Protein AF-A0A271JB19-F1 (afdb_monomer)

Nearest PDB structures (foldseek):
  1mwt-assembly2_B  TM=5.565E-01  e=2.582E+00  Staphylococcus aureus
  6k5l-assembly1_A  TM=5.220E-01  e=7.399E+00  Escherichia coli O157

Solvent-accessible surface area (backbone atoms only — not comparable to full-atom values): 13190 Å² total; per-residue (Å²): 136,87,86,83,86,83,90,82,91,81,86,89,81,93,84,92,81,82,86,85,82,78,85,84,87,79,82,85,68,78,82,74,80,71,76,74,72,76,68,93,53,60,73,60,65,38,45,63,20,44,38,100,74,39,38,39,36,34,39,69,49,100,80,35,37,37,37,29,20,41,31,50,66,38,38,57,69,40,39,78,32,37,81,54,44,67,69,60,39,56,50,48,47,57,43,41,53,27,59,52,72,68,36,60,64,66,51,28,65,46,23,48,81,95,46,25,74,63,43,45,57,50,51,53,54,52,49,52,57,48,33,73,76,23,40,59,59,74,49,65,44,73,68,42,26,34,32,33,84,87,70,39,46,30,36,37,31,44,36,34,31,77,55,58,72,46,51,31,24,43,33,33,45,98,86,68,30,40,73,50,76,43,78,41,46,76,52,24,40,35,34,58,27,34,76,78,55,86,59,27,30,35,16,80,92,36,46,32,39,51,43,60,48,98,88,66,48,64,37,36,43,35,39,60,96,74,46,63,25,41,88

Mean predicted aligned error: 11.38 Å

Foldseek 3Di:
DDDDDDDDDDDDDDDDDDDDDDDDDDPDDDDPPPVPPPPPDLVLPADWWDFDPAIWGWDDDDFFIWIKGAWLVRLLLLLVLAPFDVVLQVVVQVVQVCQLVVVLVVVLVLADPVCSVVQSVVVVVVSVVCCVVFNGFDGKHWSGWFAAPVGWIKIWMWTDGNHGIWIKIQTADPVRRTPHIGTMDHMTGSFGWHDPDVQWTDRPNWIKGWDADPVRRTFWIDIHPRTITGD

Secondary structure (DSSP, 8-state):
--------------------PPPP---------------TTHHHH-EEEEETTEEEEEEEETTEEEEEEESHHHHHHTGGG----HHHHHHHHHHHHHHHTT-HHHHHHTB-GGGHHHHHHHHHHHHHHHHHHH-SEEEEEEEEEEEETTS-EEEEEEEEETTEEEEEEEEE-TTS-EEEEEES---EEEEEEEEEETTEEEETTEEEEEEE-TTS-EEEEEETTTEEEE-

Structure (mmCIF, N/CA/C/O backbone):
data_AF-A0A271JB19-F1
#
_entry.id   AF-A0A271JB19-F1
#
loop_
_atom_site.group_PDB
_atom_site.id
_atom_site.type_symbol
_atom_site.label_atom_id
_atom_site.label_alt_id
_atom_site.label_comp_id
_atom_site.label_asym_id
_atom_site.label_entity_id
_atom_site.label_seq_id
_atom_site.pdbx_PDB_ins_code
_atom_site.Cartn_x
_atom_site.Cartn_y
_atom_site.Cartn_z
_atom_site.occupancy
_atom_site.B_iso_or_equiv
_atom_site.auth_seq_id
_atom_site.auth_comp_id
_atom_site.auth_asym_id
_atom_site.auth_atom_id
_atom_site.pdbx_PDB_model_num
ATOM 1 N N . MET A 1 1 ? 45.454 16.698 51.585 1.00 28.62 1 MET A N 1
ATOM 2 C CA . MET A 1 1 ? 44.925 17.849 52.346 1.00 28.62 1 MET A CA 1
ATOM 3 C C . MET A 1 1 ? 44.524 18.935 51.353 1.00 28.62 1 MET A C 1
ATOM 5 O O . MET A 1 1 ? 45.309 19.173 50.443 1.00 28.62 1 MET A O 1
ATOM 9 N N . PRO A 1 2 ? 43.300 19.482 51.473 1.00 56.72 2 PRO A N 1
ATOM 10 C CA . PRO A 1 2 ? 42.694 20.471 50.570 1.00 56.72 2 PRO A CA 1
ATOM 11 C C . PRO A 1 2 ? 43.194 21.898 50.896 1.00 56.72 2 PRO A C 1
ATOM 13 O O . PRO A 1 2 ? 43.976 22.050 51.837 1.00 56.72 2 PRO A O 1
ATOM 16 N N . PRO A 1 3 ? 42.780 22.939 50.148 1.00 47.00 3 PRO A N 1
ATOM 17 C CA . PRO A 1 3 ? 41.668 23.760 50.653 1.00 47.00 3 PRO A CA 1
ATOM 18 C C . PRO A 1 3 ? 40.677 24.210 49.552 1.00 47.00 3 PRO A C 1
ATOM 20 O O . PRO A 1 3 ? 41.067 24.485 48.426 1.00 47.00 3 PRO A O 1
ATOM 23 N N . VAL A 1 4 ? 39.372 24.013 49.759 1.00 37.06 4 VAL A N 1
ATOM 24 C CA . VAL A 1 4 ? 38.349 24.931 50.321 1.00 37.06 4 VAL A CA 1
ATOM 25 C C . VAL A 1 4 ? 37.769 25.924 49.283 1.00 37.06 4 VAL A C 1
ATOM 27 O O . VAL A 1 4 ? 38.441 26.813 48.777 1.00 37.06 4 VAL A O 1
ATOM 30 N N . THR A 1 5 ? 36.475 25.718 49.013 1.00 41.38 5 THR A N 1
ATOM 31 C CA . TH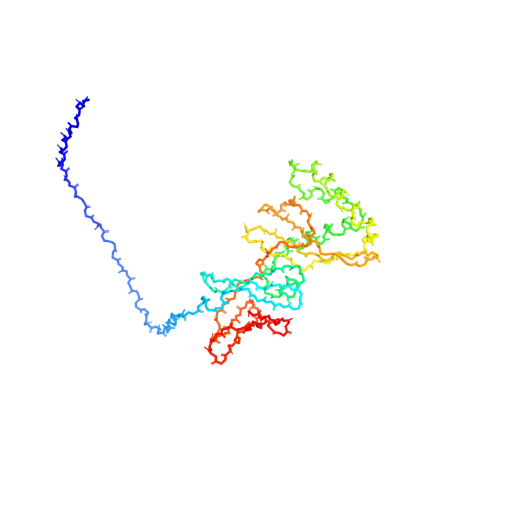R A 1 5 ? 35.364 26.641 48.655 1.00 41.38 5 THR A CA 1
ATOM 32 C C . THR A 1 5 ? 35.326 27.910 49.571 1.00 41.38 5 THR A C 1
ATOM 34 O O . THR A 1 5 ? 36.250 28.051 50.363 1.00 41.38 5 THR A O 1
ATOM 37 N N . PRO A 1 6 ? 34.318 28.826 49.633 1.00 46.78 6 PRO A N 1
ATOM 38 C CA . PRO A 1 6 ? 33.075 29.063 48.869 1.00 46.78 6 PRO A CA 1
ATOM 39 C C . PRO A 1 6 ? 32.744 30.578 48.597 1.00 46.78 6 PRO A C 1
ATOM 41 O O . PRO A 1 6 ? 33.502 31.470 48.947 1.00 46.78 6 PRO A O 1
ATOM 44 N N . LEU A 1 7 ? 31.535 30.831 48.053 1.00 33.53 7 LEU A N 1
ATOM 45 C CA . LEU A 1 7 ? 30.560 31.890 48.431 1.00 33.53 7 LEU A CA 1
ATOM 46 C C . LEU A 1 7 ? 30.897 33.394 48.276 1.00 33.53 7 LEU A C 1
ATOM 48 O O . LEU A 1 7 ? 31.684 33.940 49.036 1.00 33.53 7 LEU A O 1
ATOM 52 N N . ALA A 1 8 ? 30.103 34.092 47.447 1.00 36.47 8 ALA A N 1
ATOM 53 C CA . ALA A 1 8 ? 29.211 35.208 47.846 1.00 36.47 8 ALA A CA 1
ATOM 54 C C . ALA A 1 8 ? 28.456 35.723 46.591 1.00 36.47 8 ALA A C 1
ATOM 56 O O . ALA A 1 8 ? 29.089 36.127 45.625 1.00 36.47 8 ALA A O 1
ATOM 57 N N . LEU A 1 9 ? 27.145 35.506 46.411 1.00 34.19 9 LEU A N 1
ATOM 58 C CA . LEU A 1 9 ? 25.999 36.253 46.971 1.00 34.19 9 LEU A CA 1
ATOM 59 C C . LEU A 1 9 ? 26.063 37.777 46.776 1.00 34.19 9 LEU A C 1
ATOM 61 O O . LEU A 1 9 ? 26.878 38.432 47.415 1.00 34.19 9 LEU A O 1
ATOM 65 N N . SER A 1 10 ? 25.137 38.303 45.961 1.00 35.91 10 SER A N 1
ATOM 66 C CA . SER A 1 10 ? 24.392 39.589 46.059 1.00 35.91 10 SER A CA 1
ATOM 67 C C . SER A 1 10 ? 23.614 39.727 44.735 1.00 35.91 10 SER A C 1
ATOM 69 O O . SER A 1 10 ? 24.244 39.804 43.689 1.00 35.91 10 SER A O 1
ATOM 71 N N . LEU A 1 11 ? 22.301 39.508 44.592 1.00 31.72 11 LEU A N 1
ATOM 72 C CA . LEU A 1 11 ? 21.090 40.065 45.221 1.00 31.72 11 LEU A CA 1
ATOM 73 C C . LEU A 1 11 ? 20.934 41.597 45.082 1.00 31.72 11 LEU A C 1
ATOM 75 O O . LEU A 1 11 ? 21.779 42.342 45.561 1.00 31.72 11 LEU A O 1
ATOM 79 N N . ALA A 1 12 ? 19.771 41.987 44.531 1.00 32.69 12 ALA A N 1
ATOM 80 C CA . ALA A 1 12 ? 19.187 43.328 44.312 1.00 32.69 12 ALA A CA 1
ATOM 81 C C . ALA A 1 12 ? 19.645 44.053 43.021 1.00 32.69 12 ALA A C 1
ATOM 83 O O . ALA A 1 12 ? 20.828 44.093 42.727 1.00 32.69 12 ALA A O 1
ATOM 84 N N . ALA A 1 13 ? 18.785 44.638 42.174 1.00 37.91 13 ALA A N 1
ATOM 85 C CA . ALA A 1 13 ? 17.429 45.177 42.358 1.00 37.91 13 ALA A CA 1
ATOM 86 C C . ALA A 1 13 ? 16.632 45.077 41.022 1.00 37.91 13 ALA A C 1
ATOM 88 O O . ALA A 1 13 ? 17.214 45.217 39.953 1.00 37.91 13 ALA A O 1
ATOM 89 N N . LEU A 1 14 ? 15.378 44.608 41.001 1.00 31.75 14 LEU A N 1
ATOM 90 C CA . LEU A 1 14 ? 14.108 45.349 41.172 1.00 31.75 14 LEU A CA 1
ATOM 91 C C . LEU A 1 14 ? 13.796 46.405 40.086 1.00 31.75 14 LEU A C 1
ATOM 93 O O . LEU A 1 14 ? 14.403 47.469 40.082 1.00 31.75 14 LEU A O 1
ATOM 97 N N . THR A 1 15 ? 12.791 46.120 39.238 1.00 39.72 15 THR A N 1
ATOM 98 C CA . THR A 1 15 ? 11.621 46.955 38.825 1.00 39.72 15 THR A CA 1
ATOM 99 C C . THR A 1 15 ? 11.055 46.403 37.498 1.00 39.72 15 THR A C 1
ATOM 101 O O . THR A 1 15 ? 11.721 46.411 36.476 1.00 39.72 15 THR A O 1
ATOM 104 N N . ALA A 1 16 ? 9.960 45.636 37.502 1.00 36.81 16 ALA A N 1
ATOM 105 C CA . ALA A 1 16 ? 8.558 46.072 37.548 1.00 36.81 16 ALA A CA 1
ATOM 106 C C . ALA A 1 16 ? 8.084 46.785 36.264 1.00 36.81 16 ALA A C 1
ATOM 108 O O . ALA A 1 16 ? 8.211 47.997 36.166 1.00 36.81 16 ALA A O 1
ATOM 109 N N . PHE A 1 17 ? 7.447 46.044 35.347 1.00 33.84 17 PHE A N 1
ATOM 110 C CA . PHE A 1 17 ? 6.350 46.555 34.516 1.00 33.84 17 PHE A CA 1
ATOM 111 C C . PHE A 1 17 ? 5.314 45.446 34.274 1.00 33.84 17 PHE A C 1
ATOM 113 O O . PHE A 1 17 ? 5.645 44.315 33.930 1.00 33.84 17 PHE A O 1
ATOM 120 N N . ALA A 1 18 ? 4.064 45.796 34.568 1.00 40.97 18 ALA A N 1
ATOM 121 C CA . ALA A 1 18 ? 2.874 44.956 34.612 1.00 40.97 18 ALA A CA 1
ATOM 122 C C . ALA A 1 18 ? 2.373 44.525 33.214 1.00 40.97 18 ALA A C 1
ATOM 124 O O . ALA A 1 18 ? 2.692 45.184 32.223 1.00 40.97 18 ALA A O 1
ATOM 125 N N . PRO A 1 19 ? 1.544 43.465 33.119 1.00 39.25 19 PRO A N 1
ATOM 126 C CA . PRO A 1 19 ? 0.933 43.048 31.861 1.00 39.25 19 PRO A CA 1
ATOM 127 C C . PRO A 1 19 ? -0.232 43.980 31.495 1.00 39.25 19 PRO A C 1
ATOM 129 O O . PRO A 1 19 ? -1.172 44.152 32.271 1.00 39.25 19 PRO A O 1
ATOM 132 N N . LEU A 1 20 ? -0.191 44.577 30.302 1.00 36.81 20 LEU A N 1
ATOM 133 C CA . LEU A 1 20 ? -1.334 45.301 29.749 1.00 36.81 20 LEU A CA 1
ATOM 134 C C . LEU A 1 20 ? -2.368 44.301 29.229 1.00 36.81 20 LEU A C 1
ATOM 136 O O . LEU A 1 20 ? -2.170 43.621 28.223 1.00 36.81 20 LEU A O 1
ATOM 140 N N . ALA A 1 21 ? -3.480 44.244 29.956 1.00 37.75 21 ALA A N 1
ATOM 141 C CA . ALA A 1 21 ? -4.724 43.621 29.554 1.00 37.75 21 ALA A CA 1
ATOM 142 C C . ALA A 1 21 ? -5.241 44.246 28.248 1.00 37.75 21 ALA A C 1
ATOM 144 O O . ALA A 1 21 ? -5.475 45.452 28.176 1.00 37.75 21 ALA A O 1
ATOM 145 N N . THR A 1 22 ? -5.476 43.417 27.234 1.00 40.53 22 THR A N 1
ATOM 146 C CA . THR A 1 22 ? -6.390 43.747 26.136 1.00 40.53 22 THR A CA 1
ATOM 147 C C . THR A 1 22 ? -7.704 43.021 26.397 1.00 40.53 22 THR A C 1
ATOM 149 O O . THR A 1 22 ? -7.749 41.803 26.558 1.00 40.53 22 THR A O 1
ATOM 152 N N . ALA A 1 23 ? -8.765 43.810 26.553 1.00 35.00 23 ALA A N 1
ATOM 153 C CA . ALA A 1 23 ? -10.103 43.358 26.896 1.00 35.00 23 ALA A CA 1
ATOM 154 C C . ALA A 1 23 ? -10.731 42.526 25.765 1.00 35.00 23 ALA A C 1
ATOM 156 O O . ALA A 1 23 ? -10.638 42.874 24.589 1.00 35.00 23 ALA A O 1
ATOM 157 N N . GLN A 1 24 ? -11.395 41.436 26.150 1.00 36.88 24 GLN A N 1
ATOM 158 C CA . GLN A 1 24 ? -12.194 40.571 25.286 1.00 36.88 24 GLN A CA 1
ATOM 159 C C . GLN A 1 24 ? -13.522 41.251 24.916 1.00 36.88 24 GLN A C 1
ATOM 161 O O . GLN A 1 24 ? -14.205 41.783 25.789 1.00 36.88 24 GLN A O 1
ATOM 166 N N . VAL A 1 25 ? -13.946 41.144 23.653 1.00 30.25 25 VAL A N 1
ATOM 167 C CA . VAL A 1 25 ? -15.371 41.229 23.295 1.00 30.25 25 VAL A CA 1
ATOM 168 C C . VAL A 1 25 ? -15.866 39.803 23.101 1.00 30.25 25 VAL A C 1
ATOM 170 O O . VAL A 1 25 ? -15.530 39.121 22.136 1.00 30.25 25 VAL A O 1
ATOM 173 N N . GLN A 1 26 ? -16.624 39.350 24.091 1.00 31.09 26 GLN A N 1
ATOM 174 C CA . GLN A 1 26 ? -17.205 38.024 24.202 1.00 31.09 26 GLN A CA 1
ATOM 175 C C . GLN A 1 26 ? -18.616 38.075 23.602 1.00 31.09 26 GLN A C 1
ATOM 177 O O . GLN A 1 26 ? -19.539 38.605 24.216 1.00 31.09 26 GLN A O 1
ATOM 182 N N . LEU A 1 27 ? -18.796 37.545 22.390 1.00 31.28 27 LEU A N 1
ATOM 183 C CA . LEU A 1 27 ? -20.131 37.224 21.884 1.00 31.28 27 LEU A CA 1
ATOM 184 C C . LEU A 1 27 ? -20.544 35.893 22.514 1.00 31.28 27 LEU A C 1
ATOM 186 O O . LEU A 1 27 ? -20.050 34.829 22.143 1.00 31.28 27 LEU A O 1
ATOM 190 N N . ALA A 1 28 ? -21.408 35.978 23.524 1.00 34.66 28 ALA A N 1
ATOM 191 C CA . ALA A 1 28 ? -22.004 34.827 24.181 1.00 34.66 28 ALA A CA 1
ATOM 192 C C . ALA A 1 28 ? -22.786 33.993 23.156 1.00 34.66 28 ALA A C 1
ATOM 194 O O . ALA A 1 28 ? -23.896 34.340 22.762 1.00 34.66 28 ALA A O 1
ATOM 195 N N . SER A 1 29 ? -22.193 32.879 22.737 1.00 36.75 29 SER A N 1
ATOM 196 C CA . SER A 1 29 ? -22.930 31.765 22.150 1.00 36.75 29 SER A CA 1
ATOM 197 C C . SER A 1 29 ? -23.253 30.829 23.306 1.00 36.75 29 SER A C 1
ATOM 199 O O . SER A 1 29 ? -22.349 30.460 24.057 1.00 36.75 29 SER A O 1
ATOM 201 N N . ALA A 1 30 ? -24.535 30.519 23.503 1.00 32.59 30 ALA A N 1
ATOM 202 C CA . ALA A 1 30 ? -24.991 29.603 24.544 1.00 32.59 30 ALA A CA 1
ATOM 203 C C . ALA A 1 30 ? -24.134 28.323 24.555 1.00 32.59 30 ALA A C 1
ATOM 205 O O . ALA A 1 30 ? -23.744 27.863 23.476 1.00 32.59 30 ALA A O 1
ATOM 206 N N . PRO A 1 31 ? -23.840 27.728 25.727 1.00 31.53 31 PRO A N 1
ATOM 207 C CA . PRO A 1 31 ? -23.181 26.439 25.751 1.00 31.53 31 PRO A CA 1
ATOM 208 C C . PRO A 1 31 ? -24.136 25.442 25.098 1.00 31.53 31 PRO A C 1
ATOM 210 O O . PRO A 1 31 ? -25.114 25.004 25.703 1.00 31.53 31 PRO A O 1
ATOM 213 N N . VAL A 1 32 ? -23.859 25.068 23.849 1.00 32.91 32 VAL A N 1
ATOM 214 C CA . VAL A 1 32 ? -24.247 23.737 23.409 1.00 32.91 32 VAL A CA 1
ATOM 215 C C . VAL A 1 32 ? -23.478 22.836 24.351 1.00 32.91 32 VAL A C 1
ATOM 217 O O . VAL A 1 32 ? -22.247 22.859 24.367 1.00 32.91 32 VAL A O 1
ATOM 220 N N . ALA A 1 33 ? -24.202 22.117 25.200 1.00 34.91 33 ALA A N 1
ATOM 221 C CA . ALA A 1 33 ? -23.647 21.009 25.942 1.00 34.91 33 ALA A CA 1
ATOM 222 C C . ALA A 1 33 ? -23.183 19.972 24.912 1.00 34.91 33 ALA A C 1
ATOM 224 O O . ALA A 1 33 ? -23.868 18.991 24.641 1.00 34.91 33 ALA A O 1
ATOM 225 N N . ALA A 1 34 ? -22.014 20.194 24.313 1.00 37.91 34 ALA A N 1
ATOM 226 C CA . ALA A 1 34 ? -21.197 19.103 23.857 1.00 37.91 34 ALA A CA 1
ATOM 227 C C . ALA A 1 34 ? -20.891 18.346 25.142 1.00 37.91 34 ALA A C 1
ATOM 229 O O . ALA A 1 34 ? -20.109 18.791 25.982 1.00 37.91 34 ALA A O 1
ATOM 230 N N . HIS A 1 35 ? -21.615 17.252 25.353 1.00 33.00 35 HIS A N 1
ATOM 231 C CA . HIS A 1 35 ? -21.119 16.191 26.198 1.00 33.00 35 HIS A CA 1
ATOM 232 C C . HIS A 1 35 ? -19.779 15.794 25.592 1.00 33.00 35 HIS A C 1
ATOM 234 O O . HIS A 1 35 ? -19.708 14.988 24.667 1.00 33.00 35 HIS A O 1
ATOM 240 N N . THR A 1 36 ? -18.714 16.432 26.067 1.00 36.62 36 THR A N 1
ATOM 241 C CA . THR A 1 36 ? -17.373 15.911 25.922 1.00 36.62 36 THR A CA 1
ATOM 242 C C . THR A 1 36 ? -17.400 14.633 26.731 1.00 36.62 36 THR A C 1
ATOM 244 O O . THR A 1 36 ? -17.214 14.636 27.945 1.00 36.62 36 THR A O 1
ATOM 247 N N . ILE A 1 37 ? -17.713 13.532 26.055 1.00 40.22 37 ILE A N 1
ATOM 248 C CA . ILE A 1 37 ? -17.256 12.233 26.502 1.00 40.22 37 ILE A CA 1
ATOM 249 C C . ILE A 1 37 ? -15.735 12.351 26.394 1.00 40.22 37 ILE A C 1
ATOM 251 O O . ILE A 1 37 ? -15.145 12.102 25.342 1.00 40.22 37 ILE A O 1
ATOM 255 N N . GLU A 1 38 ? -15.087 12.813 27.465 1.00 32.84 38 GLU A N 1
ATOM 256 C CA . GLU A 1 38 ? -13.745 12.331 27.749 1.00 32.84 38 GLU A CA 1
ATOM 257 C C . GLU A 1 38 ? -13.893 10.815 27.714 1.00 32.84 38 GLU A C 1
ATOM 259 O O . GLU A 1 38 ? -14.637 10.254 28.510 1.00 32.84 38 GLU A O 1
ATOM 264 N N . ALA A 1 39 ? -13.335 10.174 26.689 1.00 44.00 39 ALA A N 1
ATOM 265 C CA . ALA A 1 39 ? -13.365 8.731 26.553 1.00 44.00 39 ALA A CA 1
ATOM 266 C C . ALA A 1 39 ? -12.152 8.184 27.316 1.00 44.00 39 ALA A C 1
ATOM 268 O O . ALA A 1 39 ? -11.059 8.139 26.740 1.00 44.00 39 ALA A O 1
ATOM 269 N N . PRO A 1 40 ? -12.283 7.771 28.591 1.00 39.22 40 PRO A N 1
ATOM 270 C CA . PRO A 1 40 ? -11.289 6.913 29.208 1.00 39.22 40 PRO A CA 1
ATOM 271 C C . PRO A 1 40 ? -11.342 5.581 28.450 1.00 39.22 40 PRO A C 1
ATOM 273 O O . PRO A 1 40 ? -12.203 4.752 28.718 1.00 39.22 40 PRO A O 1
ATOM 276 N N . GLY A 1 41 ? -10.509 5.385 27.422 1.00 50.84 41 GLY A N 1
ATOM 277 C CA . GLY A 1 41 ? -10.592 4.130 26.664 1.00 50.84 41 GLY A CA 1
ATOM 278 C C . GLY A 1 41 ? -9.925 4.029 25.299 1.00 50.84 41 GLY A C 1
ATOM 279 O O . GLY A 1 41 ? -9.952 2.940 24.740 1.00 50.84 41 GLY A O 1
ATOM 280 N N . ARG A 1 42 ? -9.304 5.072 24.730 1.00 61.62 42 ARG A N 1
ATOM 281 C CA . ARG A 1 42 ? -8.649 4.922 23.408 1.00 61.62 42 ARG A CA 1
ATOM 282 C C . ARG A 1 42 ? -7.436 3.986 23.435 1.00 61.62 42 ARG A C 1
ATOM 284 O O . ARG A 1 42 ? -7.238 3.209 22.505 1.00 61.62 42 ARG A O 1
ATOM 291 N N . THR A 1 43 ? -6.731 3.937 24.563 1.00 69.25 43 THR A N 1
ATOM 292 C CA . THR A 1 43 ? -5.691 2.934 24.836 1.00 69.25 43 THR A CA 1
ATOM 293 C C . THR A 1 43 ? -6.222 1.499 24.840 1.00 69.25 43 THR A C 1
ATOM 295 O O . THR A 1 43 ? -5.459 0.577 24.564 1.00 69.25 43 THR A O 1
ATOM 298 N N . ALA A 1 44 ? -7.516 1.282 25.110 1.00 86.25 44 ALA A N 1
ATOM 299 C CA . ALA A 1 44 ? -8.097 -0.057 25.138 1.00 86.25 44 ALA A CA 1
ATOM 300 C C . ALA A 1 44 ? -8.175 -0.692 23.744 1.00 86.25 44 ALA A C 1
ATOM 302 O O . ALA A 1 44 ? -8.160 -1.915 23.662 1.00 86.25 44 ALA A O 1
ATOM 303 N N . TYR A 1 45 ? -8.210 0.101 22.669 1.00 92.44 45 TYR A N 1
ATOM 304 C CA . TYR A 1 45 ? -8.212 -0.401 21.287 1.00 92.44 45 TYR A CA 1
ATOM 305 C C . TYR A 1 45 ? -6.809 -0.487 20.687 1.00 92.44 45 TYR A C 1
ATOM 307 O O . TYR A 1 45 ? -6.603 -1.231 19.732 1.00 92.44 45 TYR A O 1
ATOM 315 N N . ALA A 1 46 ? -5.843 0.255 21.232 1.00 93.38 46 ALA A N 1
ATOM 316 C CA . ALA A 1 46 ? -4.477 0.240 20.732 1.00 93.38 46 ALA A CA 1
ATOM 317 C C . ALA A 1 46 ? -3.844 -1.147 20.919 1.00 93.38 46 ALA A C 1
ATOM 319 O O . ALA A 1 46 ? -3.908 -1.716 22.010 1.00 93.38 46 ALA A O 1
ATOM 320 N N . GLY A 1 47 ? -3.230 -1.689 19.871 1.00 94.56 47 GLY A N 1
ATOM 321 C CA . GLY A 1 47 ? -2.660 -3.033 19.881 1.00 94.56 47 GLY A CA 1
ATOM 322 C C . GLY A 1 47 ? -2.447 -3.608 18.485 1.00 94.56 47 GLY A C 1
ATOM 323 O O . GLY A 1 47 ? -2.819 -3.002 17.484 1.00 94.56 47 GLY A O 1
ATOM 324 N N . LEU A 1 48 ? -1.839 -4.790 18.442 1.00 96.19 48 LEU A N 1
ATOM 325 C CA . LEU A 1 48 ? -1.678 -5.590 17.232 1.00 96.19 48 LEU A CA 1
ATOM 326 C C . LEU A 1 48 ? -2.834 -6.584 17.125 1.00 96.19 48 LEU A C 1
ATOM 328 O O . LEU A 1 48 ? -3.135 -7.266 18.097 1.00 96.19 48 LEU A O 1
ATOM 332 N N . TYR A 1 49 ? -3.437 -6.665 15.947 1.00 96.75 49 TYR A N 1
ATOM 333 C CA . TYR A 1 49 ? -4.532 -7.563 15.612 1.00 96.75 49 TYR A CA 1
ATOM 334 C C . TYR A 1 49 ? -4.089 -8.457 14.450 1.00 96.75 49 TYR A C 1
ATOM 336 O O . TYR A 1 49 ? -3.706 -7.964 13.389 1.00 96.75 49 TYR A O 1
ATOM 344 N N . ALA A 1 50 ? -4.120 -9.767 14.651 1.00 95.69 50 ALA A N 1
ATOM 345 C CA . ALA A 1 50 ? -3.787 -10.778 13.661 1.00 95.69 50 ALA A CA 1
ATOM 346 C C . ALA A 1 50 ? -4.967 -11.066 12.732 1.00 95.69 50 ALA A C 1
ATOM 348 O O . ALA A 1 50 ? -6.110 -11.143 13.170 1.00 95.69 50 ALA A O 1
ATOM 349 N N . THR A 1 51 ? -4.681 -11.262 11.453 1.00 92.00 51 THR A N 1
ATOM 350 C CA . THR A 1 51 ? -5.652 -11.624 10.415 1.00 92.00 51 THR A CA 1
ATOM 351 C C . THR A 1 51 ? -5.061 -12.712 9.518 1.00 92.00 51 THR A C 1
ATOM 353 O O . THR A 1 51 ? -3.856 -12.985 9.559 1.00 92.00 51 THR A O 1
ATOM 356 N N . ASP A 1 52 ? -5.903 -13.329 8.695 1.00 81.50 52 ASP A N 1
ATOM 357 C CA . ASP A 1 52 ? -5.500 -14.279 7.666 1.00 81.50 52 ASP A CA 1
ATOM 358 C C . ASP A 1 52 ? -4.710 -13.537 6.572 1.00 81.50 52 ASP A C 1
ATOM 360 O O . ASP A 1 52 ? -5.259 -13.071 5.578 1.00 81.50 52 ASP A O 1
ATOM 364 N N . GLY A 1 53 ? -3.402 -13.373 6.783 1.00 77.25 53 GLY A N 1
ATOM 365 C CA . GLY A 1 53 ? -2.497 -12.726 5.825 1.00 77.25 53 GLY A CA 1
ATOM 366 C C . GLY A 1 53 ? -1.562 -11.666 6.406 1.00 77.25 53 GLY A C 1
ATOM 367 O O . GLY A 1 53 ? -0.727 -11.147 5.671 1.00 77.25 53 GLY A O 1
ATOM 368 N N . GLY A 1 54 ? -1.651 -11.346 7.702 1.00 89.00 54 GLY A N 1
ATOM 369 C CA . GLY A 1 54 ? -0.727 -10.400 8.330 1.00 89.00 54 GLY A CA 1
ATOM 370 C C . GLY A 1 54 ? -1.245 -9.790 9.627 1.00 89.00 54 GLY A C 1
ATOM 371 O O . GLY A 1 54 ? -2.064 -10.385 10.327 1.00 89.00 54 GLY A O 1
ATOM 372 N N . MET A 1 55 ? -0.745 -8.596 9.950 1.00 94.94 55 MET A N 1
ATOM 373 C CA . MET A 1 55 ? -1.108 -7.878 11.173 1.00 94.94 55 MET A CA 1
ATOM 374 C C . MET A 1 55 ? -1.637 -6.478 10.855 1.00 94.94 55 MET A C 1
ATOM 376 O O . MET A 1 55 ? -1.128 -5.781 9.974 1.00 94.94 55 MET A O 1
ATOM 380 N N . VAL A 1 56 ? -2.621 -6.045 11.634 1.00 96.62 56 VAL A N 1
ATOM 381 C CA . VAL A 1 56 ? -3.087 -4.661 11.700 1.00 96.62 56 VAL A CA 1
ATOM 382 C C . VAL A 1 56 ? -2.695 -4.107 13.059 1.00 96.62 56 VAL A C 1
ATOM 384 O O . VAL A 1 56 ? -3.054 -4.664 14.091 1.00 96.62 56 VAL A O 1
ATOM 387 N N . GLU A 1 57 ? -1.957 -3.009 13.085 1.00 96.69 57 GLU A N 1
ATOM 388 C CA . GLU A 1 57 ? -1.668 -2.287 14.314 1.00 96.69 57 GLU A CA 1
ATOM 389 C C . GLU A 1 57 ? -2.598 -1.082 14.422 1.00 96.69 57 GLU A C 1
ATOM 391 O O . GLU A 1 57 ? -2.686 -0.248 13.523 1.00 96.69 57 GLU A O 1
ATOM 396 N N . VAL A 1 58 ? -3.286 -0.985 15.551 1.00 96.62 58 VAL A N 1
ATOM 397 C CA . VAL A 1 58 ? -4.085 0.176 15.923 1.00 96.62 58 VAL A CA 1
ATOM 398 C C . VAL A 1 58 ? -3.268 0.993 16.910 1.00 96.62 58 VAL A C 1
ATOM 400 O O . VAL A 1 58 ? -2.886 0.498 17.974 1.00 96.62 58 VAL A O 1
ATOM 403 N N . ARG A 1 59 ? -3.008 2.254 16.575 1.00 94.69 59 ARG A N 1
ATOM 404 C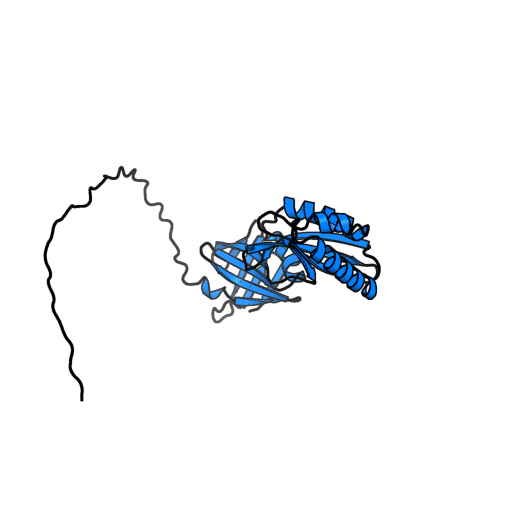 CA . ARG A 1 59 ? -2.321 3.211 17.447 1.00 94.69 59 ARG A CA 1
ATOM 405 C C . ARG A 1 59 ? -3.298 4.277 17.912 1.00 94.69 59 ARG A C 1
ATOM 407 O O . ARG A 1 59 ? -4.168 4.706 17.158 1.00 94.69 59 ARG A O 1
ATOM 414 N N . ASP A 1 60 ? -3.132 4.726 19.147 1.00 91.38 60 ASP A N 1
ATOM 415 C CA . ASP A 1 60 ? -3.849 5.901 19.638 1.00 91.38 60 ASP A CA 1
ATOM 416 C C . ASP A 1 60 ? -3.148 7.176 19.149 1.00 91.38 60 ASP A C 1
ATOM 418 O O . ASP A 1 60 ? -1.917 7.267 19.177 1.00 91.38 60 ASP A O 1
ATOM 422 N N . ALA A 1 61 ? -3.923 8.158 18.690 1.00 85.38 61 ALA A N 1
ATOM 423 C CA . ALA A 1 61 ? -3.410 9.430 18.204 1.00 85.38 61 ALA A CA 1
ATOM 424 C C . ALA A 1 61 ? -4.334 10.597 18.567 1.00 85.38 61 ALA A C 1
ATOM 426 O O . ALA A 1 61 ? -5.526 10.460 18.871 1.00 85.38 61 ALA A O 1
ATOM 427 N N . ARG A 1 62 ? -3.779 11.811 18.503 1.00 74.88 62 ARG A N 1
ATOM 428 C CA . ARG A 1 62 ? -4.503 13.046 18.813 1.00 74.88 62 ARG A CA 1
ATOM 429 C C . ARG A 1 62 ? -5.501 13.367 17.694 1.00 74.88 62 ARG A C 1
ATOM 431 O O . ARG A 1 62 ? -5.203 14.131 16.790 1.00 74.88 62 ARG A O 1
ATOM 438 N N . GLY A 1 63 ? -6.680 12.757 17.759 1.00 76.25 63 GLY A N 1
ATOM 439 C CA . GLY A 1 63 ? -7.741 12.925 16.756 1.00 76.25 63 GLY A CA 1
ATOM 440 C C . GLY A 1 63 ? -8.521 11.651 16.440 1.00 76.25 63 GLY A C 1
ATOM 441 O O . GLY A 1 63 ? -9.573 11.735 15.818 1.00 76.25 63 GLY A O 1
ATOM 442 N N . GLY A 1 64 ? -8.066 10.489 16.915 1.00 90.06 64 GLY A N 1
ATOM 443 C CA . GLY A 1 64 ? -8.703 9.214 16.613 1.00 90.06 64 GLY A CA 1
ATOM 444 C C . GLY A 1 64 ? -7.729 8.053 16.751 1.00 90.06 64 GLY A C 1
ATOM 445 O O . GLY A 1 64 ? -6.753 8.141 17.492 1.00 90.06 64 GLY A O 1
ATOM 446 N N . LEU A 1 65 ? -7.999 6.978 16.026 1.00 94.31 65 LEU A N 1
ATOM 447 C CA . LEU A 1 65 ? -7.098 5.840 15.904 1.00 94.31 65 LEU A CA 1
ATOM 448 C C . LEU A 1 65 ? -6.323 5.945 14.592 1.00 94.31 65 LEU A C 1
ATOM 450 O O . LEU A 1 65 ? -6.892 6.313 13.568 1.00 94.31 65 LEU A O 1
ATOM 454 N N . VAL A 1 66 ? -5.041 5.609 14.614 1.00 95.06 66 VAL A N 1
ATOM 455 C CA . VAL A 1 66 ? -4.229 5.430 13.406 1.00 95.06 66 VAL A CA 1
ATOM 456 C C . VAL A 1 66 ? -4.175 3.940 13.110 1.00 95.06 66 VAL A C 1
ATOM 458 O O . VAL A 1 66 ? -3.833 3.146 13.989 1.00 95.06 66 VAL A O 1
ATOM 461 N N . ILE A 1 67 ? -4.524 3.570 11.883 1.00 95.75 67 ILE A N 1
ATOM 462 C CA . ILE A 1 67 ? -4.521 2.182 11.429 1.00 95.75 67 ILE A CA 1
ATOM 463 C C . ILE A 1 67 ? -3.258 1.959 10.607 1.00 95.75 67 ILE A C 1
ATOM 465 O O . ILE A 1 67 ? -2.990 2.694 9.654 1.00 95.75 67 ILE A O 1
ATOM 469 N N . VAL A 1 68 ? -2.476 0.957 10.992 1.00 96.62 68 VAL A N 1
ATOM 470 C CA . VAL A 1 68 ? -1.204 0.615 10.361 1.00 96.62 68 VAL A CA 1
ATOM 471 C C . VAL A 1 68 ? -1.273 -0.817 9.847 1.00 96.62 68 VAL A C 1
ATOM 473 O O . VAL A 1 68 ? -1.542 -1.748 10.606 1.00 96.62 68 VAL A O 1
ATOM 476 N N . ALA A 1 69 ? -1.019 -1.003 8.558 1.00 95.44 69 ALA A N 1
ATOM 477 C CA . ALA A 1 69 ? -0.944 -2.316 7.937 1.00 95.44 69 ALA A CA 1
ATOM 478 C C . ALA A 1 69 ? 0.493 -2.840 7.970 1.00 95.44 69 ALA A C 1
ATOM 480 O O . ALA A 1 69 ? 1.424 -2.158 7.536 1.00 95.44 69 ALA A O 1
ATOM 481 N N . HIS A 1 70 ? 0.668 -4.071 8.446 1.00 94.31 70 HIS A N 1
ATOM 482 C CA . HIS A 1 70 ? 1.937 -4.793 8.397 1.00 94.31 70 HIS A CA 1
ATOM 483 C C . HIS A 1 70 ? 1.868 -5.841 7.286 1.00 94.31 70 HIS A C 1
ATOM 485 O O . HIS A 1 70 ? 1.387 -6.955 7.499 1.00 94.31 70 HIS A O 1
ATOM 491 N N . GLY A 1 71 ? 2.346 -5.464 6.101 1.00 91.56 71 GLY A N 1
ATOM 492 C CA . GLY A 1 71 ? 2.355 -6.312 4.908 1.00 91.56 71 GLY A CA 1
ATOM 493 C C . GLY A 1 71 ? 1.505 -5.752 3.769 1.00 91.56 71 GLY A C 1
ATOM 494 O O . GLY A 1 71 ? 0.574 -4.975 3.982 1.00 91.56 71 GLY A O 1
ATOM 495 N N . ALA A 1 72 ? 1.853 -6.144 2.544 1.00 92.88 72 ALA A N 1
ATOM 496 C CA . ALA A 1 72 ? 1.241 -5.625 1.325 1.00 92.88 72 ALA A CA 1
ATOM 497 C C . ALA A 1 72 ? -0.205 -6.101 1.148 1.00 92.88 72 ALA A C 1
ATOM 499 O O . ALA A 1 72 ? -1.070 -5.319 0.771 1.00 92.88 72 ALA A O 1
ATOM 500 N N . GLU A 1 73 ? -0.486 -7.358 1.481 1.00 92.44 73 GLU A N 1
ATOM 501 C CA . GLU A 1 73 ? -1.820 -7.952 1.418 1.00 92.44 73 GLU A CA 1
ATOM 502 C C . GLU A 1 73 ? -2.796 -7.208 2.333 1.00 92.44 73 GLU A C 1
ATOM 504 O O . GLU A 1 73 ? -3.900 -6.857 1.922 1.00 92.44 73 GLU A O 1
ATOM 509 N N . ILE A 1 74 ? -2.357 -6.903 3.556 1.00 94.06 74 ILE A N 1
ATOM 510 C CA . ILE A 1 74 ? -3.165 -6.168 4.532 1.00 94.06 74 ILE A CA 1
ATOM 511 C C . ILE A 1 74 ? -3.338 -4.712 4.113 1.00 94.06 74 ILE A C 1
ATOM 513 O O . ILE A 1 74 ? -4.445 -4.187 4.193 1.00 94.06 74 ILE A O 1
ATOM 517 N N . ALA A 1 75 ? -2.283 -4.064 3.615 1.00 94.12 75 ALA A N 1
ATOM 518 C CA . ALA A 1 75 ? -2.395 -2.707 3.090 1.00 94.12 75 ALA A CA 1
ATOM 519 C C . ALA A 1 75 ? -3.352 -2.641 1.892 1.00 94.12 75 ALA A C 1
ATOM 521 O O . ALA A 1 75 ? -4.162 -1.725 1.812 1.00 94.12 75 ALA A O 1
ATOM 522 N N . SER A 1 76 ? -3.328 -3.644 1.012 1.00 93.50 76 SER A N 1
ATOM 523 C CA . SER A 1 76 ? -4.263 -3.748 -0.107 1.00 93.50 76 SER A CA 1
ATOM 524 C C . SER A 1 76 ? -5.701 -3.967 0.350 1.00 93.50 76 SER A C 1
ATOM 526 O O . SER A 1 76 ? -6.598 -3.318 -0.181 1.00 93.50 76 SER A O 1
ATOM 528 N N . ALA A 1 77 ? -5.935 -4.834 1.338 1.00 92.94 77 ALA A N 1
ATOM 529 C CA . ALA A 1 77 ? -7.270 -5.050 1.897 1.00 92.94 77 ALA A CA 1
ATOM 530 C C . ALA A 1 77 ? -7.821 -3.792 2.594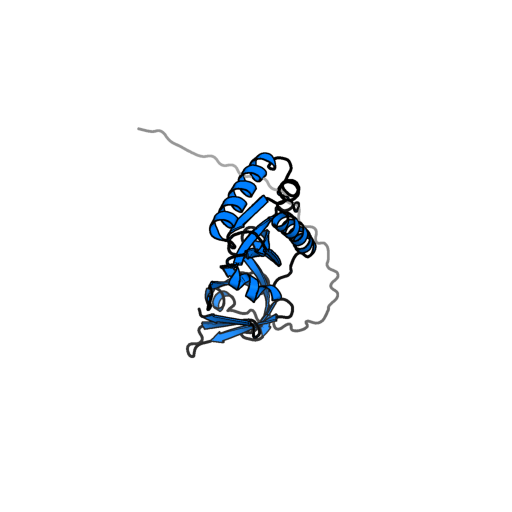 1.00 92.94 77 ALA A C 1
ATOM 532 O O . A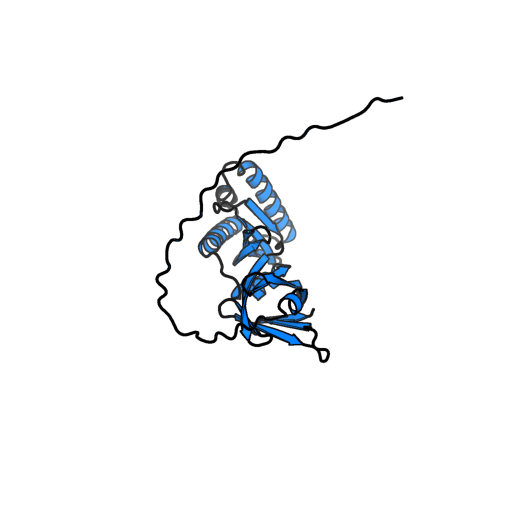LA A 1 77 ? -9.027 -3.557 2.597 1.00 92.94 77 ALA A O 1
ATOM 533 N N . LEU A 1 78 ? -6.934 -2.974 3.167 1.00 94.06 78 LEU A N 1
ATOM 534 C CA . LEU A 1 78 ? -7.272 -1.736 3.868 1.00 94.06 78 LEU A CA 1
ATOM 535 C C . LEU A 1 78 ? -7.137 -0.476 3.002 1.00 94.06 78 LEU A C 1
ATOM 537 O O . LEU A 1 78 ? -7.370 0.619 3.508 1.00 94.06 78 LEU A O 1
ATOM 541 N N . ALA A 1 79 ? -6.824 -0.601 1.710 1.00 92.81 79 ALA A N 1
ATOM 542 C CA . ALA A 1 79 ? -6.721 0.529 0.787 1.00 92.81 79 ALA A CA 1
ATOM 543 C C . ALA A 1 79 ? -7.957 1.455 0.791 1.00 92.81 79 ALA A C 1
ATOM 545 O O . ALA A 1 79 ? -7.770 2.668 0.736 1.00 92.81 79 ALA A O 1
ATOM 546 N N . PRO A 1 80 ? -9.202 0.956 0.964 1.00 92.12 80 PRO A N 1
ATOM 547 C CA . PRO A 1 80 ? -10.378 1.824 1.070 1.00 92.12 80 PRO A CA 1
ATOM 548 C C . PRO A 1 80 ? -10.390 2.788 2.272 1.00 92.12 80 PRO A C 1
ATOM 550 O O . PRO A 1 80 ? -11.239 3.674 2.323 1.00 92.12 80 PRO A O 1
ATOM 553 N N . LEU A 1 81 ? -9.503 2.609 3.259 1.00 91.81 81 LEU A N 1
ATOM 554 C CA . LEU A 1 81 ? -9.368 3.508 4.413 1.00 91.81 81 LEU A CA 1
ATOM 555 C C . LEU A 1 81 ? -8.410 4.669 4.114 1.00 91.81 81 LEU A C 1
ATOM 557 O O . LEU A 1 81 ? -8.408 5.663 4.848 1.00 91.81 81 LEU A O 1
ATOM 561 N N . ALA A 1 82 ? -7.591 4.534 3.069 1.00 89.50 82 ALA A N 1
ATOM 562 C CA . ALA A 1 82 ? -6.514 5.456 2.770 1.00 89.50 82 ALA A CA 1
ATOM 563 C C . ALA A 1 82 ? -7.007 6.687 2.024 1.00 89.50 82 ALA A C 1
ATOM 565 O O . ALA A 1 82 ? -7.849 6.623 1.131 1.00 89.50 82 ALA A O 1
ATOM 566 N N . THR A 1 83 ? -6.410 7.825 2.371 1.00 83.75 83 THR A N 1
ATOM 567 C CA . THR A 1 83 ? -6.365 8.977 1.475 1.00 83.75 83 THR A CA 1
ATOM 568 C C . THR A 1 83 ? -5.160 8.769 0.569 1.00 83.75 83 THR A C 1
ATOM 570 O O . THR A 1 83 ? -4.035 9.009 1.004 1.00 83.75 83 THR A O 1
ATOM 573 N N . THR A 1 84 ? -5.369 8.268 -0.646 1.00 82.12 84 THR A N 1
ATOM 574 C CA . THR A 1 84 ? -4.253 8.061 -1.576 1.00 82.12 84 THR A CA 1
ATOM 575 C C . THR A 1 84 ? -3.855 9.364 -2.266 1.00 82.12 84 THR A C 1
ATOM 577 O O . THR A 1 84 ? -4.656 10.292 -2.417 1.00 82.12 84 THR A O 1
ATOM 580 N N . ASP A 1 85 ? -2.593 9.444 -2.682 1.00 92.19 85 ASP A N 1
ATOM 581 C CA . ASP A 1 85 ? -2.092 10.520 -3.531 1.00 92.19 85 ASP A CA 1
ATOM 582 C C . ASP A 1 85 ? -2.264 10.124 -5.002 1.00 92.19 85 ASP A C 1
ATOM 584 O O . ASP A 1 85 ? -1.445 9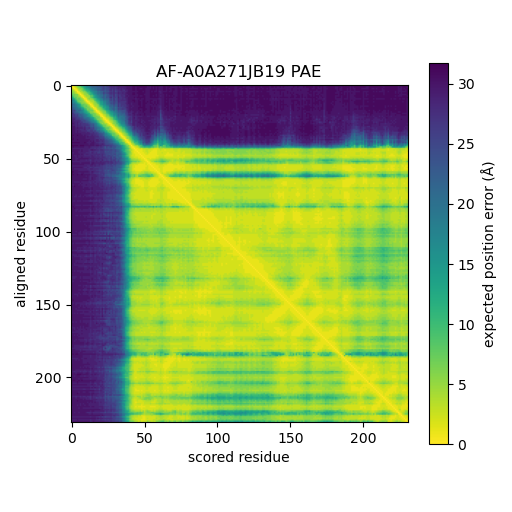.404 -5.573 1.00 92.19 85 ASP A O 1
ATOM 588 N N . ALA A 1 86 ? -3.331 10.626 -5.626 1.00 92.75 86 ALA A N 1
ATOM 589 C CA . ALA A 1 86 ? -3.659 10.314 -7.015 1.00 92.75 86 ALA A CA 1
ATOM 590 C C . ALA A 1 86 ? -2.563 10.728 -8.019 1.00 92.75 86 ALA A C 1
ATOM 592 O O . ALA A 1 86 ? -2.466 10.140 -9.097 1.00 92.75 86 ALA A O 1
ATOM 593 N N . ALA A 1 87 ? -1.736 11.731 -7.699 1.00 95.12 87 ALA A N 1
ATOM 594 C CA . ALA A 1 87 ? -0.655 12.159 -8.584 1.00 95.12 87 ALA A CA 1
ATOM 595 C C . ALA A 1 87 ? 0.526 11.179 -8.529 1.00 95.12 87 ALA A C 1
ATOM 597 O O . ALA A 1 87 ? 1.092 10.841 -9.573 1.00 95.12 87 ALA A O 1
ATOM 598 N N . LEU A 1 88 ? 0.876 10.696 -7.332 1.00 95.94 88 LEU A N 1
ATOM 599 C CA . LEU A 1 88 ? 1.875 9.636 -7.176 1.00 95.94 88 LEU A CA 1
ATOM 600 C C . LEU A 1 88 ? 1.371 8.294 -7.709 1.00 95.94 88 LEU A C 1
ATOM 602 O O . LEU A 1 88 ? 2.152 7.578 -8.339 1.00 95.94 88 LEU A O 1
ATOM 606 N N . ASP A 1 89 ? 0.084 7.984 -7.549 1.00 96.38 89 ASP A N 1
ATOM 607 C CA . ASP A 1 89 ? -0.534 6.788 -8.130 1.00 96.38 89 ASP A CA 1
ATOM 608 C C . ASP A 1 89 ? -0.393 6.800 -9.662 1.00 96.38 89 ASP A C 1
ATOM 610 O O . ASP A 1 89 ? 0.229 5.900 -10.228 1.00 96.38 89 ASP A O 1
ATOM 614 N N . ALA A 1 90 ? -0.832 7.873 -10.332 1.00 96.62 90 ALA A N 1
ATOM 615 C CA . ALA A 1 90 ? -0.725 8.011 -11.789 1.00 96.62 90 ALA A CA 1
ATOM 616 C C . ALA A 1 90 ? 0.733 8.006 -12.287 1.00 96.62 90 ALA A C 1
ATOM 618 O O . ALA A 1 90 ? 1.056 7.442 -13.336 1.00 96.62 90 ALA A O 1
ATOM 619 N N . ARG A 1 91 ? 1.653 8.618 -11.531 1.00 96.94 91 ARG A N 1
ATOM 620 C CA . ARG A 1 91 ? 3.084 8.558 -11.855 1.00 96.94 91 ARG A CA 1
ATOM 621 C C . ARG A 1 91 ? 3.620 7.134 -11.727 1.00 96.94 91 ARG A C 1
ATOM 623 O O . ARG A 1 91 ? 4.415 6.716 -12.565 1.00 96.94 91 ARG A O 1
ATOM 630 N N . THR A 1 92 ? 3.193 6.393 -10.709 1.00 97.25 92 THR A N 1
ATOM 631 C CA . THR A 1 92 ? 3.586 4.993 -10.511 1.00 97.25 92 THR A CA 1
ATOM 632 C C . THR A 1 92 ? 3.060 4.104 -11.630 1.00 97.25 92 THR A C 1
ATOM 634 O O . THR A 1 92 ? 3.812 3.262 -12.113 1.00 97.25 92 THR A O 1
ATOM 637 N N . GLU A 1 93 ? 1.829 4.320 -12.100 1.00 96.69 93 GLU A N 1
ATOM 638 C CA . GLU A 1 93 ? 1.277 3.620 -13.270 1.00 96.69 93 GLU A CA 1
ATOM 639 C C . GLU A 1 93 ? 2.185 3.786 -14.498 1.00 96.69 93 GLU A C 1
ATOM 641 O O . GLU A 1 93 ? 2.625 2.796 -15.081 1.00 96.69 93 GLU A O 1
ATOM 646 N N . ALA A 1 94 ? 2.591 5.018 -14.822 1.00 96.31 94 ALA A N 1
ATOM 647 C CA . ALA A 1 94 ? 3.505 5.271 -15.939 1.00 96.31 94 ALA A CA 1
ATOM 648 C C . ALA A 1 94 ? 4.886 4.596 -15.763 1.00 96.31 94 ALA A C 1
ATOM 650 O O . ALA A 1 94 ? 5.508 4.140 -16.732 1.00 96.31 94 ALA A O 1
ATOM 651 N N . LEU A 1 95 ? 5.388 4.510 -14.526 1.00 96.06 95 LEU A N 1
ATOM 652 C CA . LEU A 1 95 ? 6.636 3.798 -14.235 1.00 96.06 95 LEU A CA 1
ATOM 653 C C . LEU A 1 95 ? 6.484 2.274 -14.314 1.00 96.06 95 LEU A C 1
ATOM 655 O O . LEU A 1 95 ? 7.431 1.601 -14.721 1.00 96.06 95 LEU A O 1
ATOM 659 N N . LEU A 1 96 ? 5.320 1.723 -13.968 1.00 94.56 96 LEU A N 1
ATOM 660 C CA . LEU A 1 96 ? 5.006 0.302 -14.142 1.00 94.56 96 LEU A CA 1
ATOM 661 C C . LEU A 1 96 ? 4.922 -0.087 -15.619 1.00 94.56 96 LEU A C 1
ATOM 663 O O . LEU A 1 96 ? 5.433 -1.144 -16.002 1.00 94.56 96 LEU A O 1
ATOM 667 N N . ASP A 1 97 ? 4.347 0.774 -16.455 1.00 94.25 97 ASP A N 1
ATOM 668 C CA . ASP A 1 97 ? 4.342 0.576 -17.906 1.00 94.25 97 ASP A CA 1
ATOM 669 C C . ASP A 1 97 ? 5.776 0.542 -18.446 1.00 94.25 97 ASP A C 1
ATOM 671 O O . ASP A 1 97 ? 6.161 -0.384 -19.164 1.00 94.25 97 ASP A O 1
ATOM 675 N N . SER A 1 98 ? 6.612 1.484 -18.001 1.00 94.25 98 SER A N 1
AT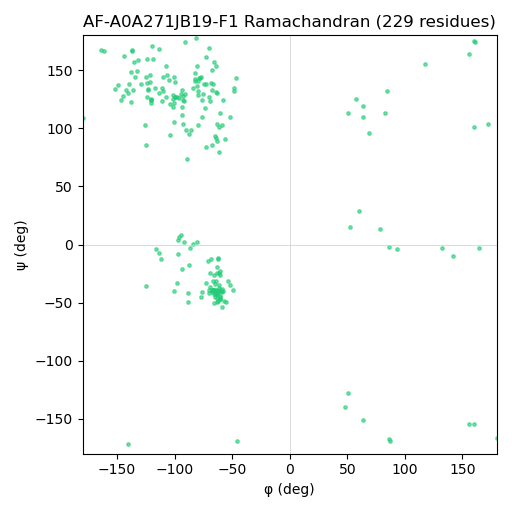OM 676 C CA . SER A 1 98 ? 8.043 1.514 -18.336 1.00 94.25 98 SER A CA 1
ATOM 677 C C . SER A 1 98 ? 8.762 0.241 -17.869 1.00 94.25 98 SER A C 1
ATOM 679 O O . SER A 1 98 ? 9.573 -0.328 -18.598 1.00 94.25 98 SER A O 1
ATOM 681 N N . TRP A 1 99 ? 8.427 -0.269 -16.681 1.00 90.19 99 TRP A N 1
ATOM 682 C CA . TRP A 1 99 ? 8.983 -1.512 -16.137 1.00 90.19 99 TRP A CA 1
ATOM 683 C C . TRP A 1 99 ? 8.625 -2.739 -16.986 1.00 90.19 99 TRP A C 1
ATOM 685 O O . TRP A 1 99 ? 9.470 -3.613 -17.226 1.00 90.19 99 TRP A O 1
ATOM 695 N N . THR A 1 100 ? 7.377 -2.789 -17.453 1.00 89.81 100 THR A N 1
ATOM 696 C CA . THR A 1 100 ? 6.842 -3.853 -18.314 1.00 89.81 100 THR A CA 1
ATOM 697 C C . THR A 1 100 ? 7.512 -3.836 -19.689 1.00 89.81 100 THR A C 1
ATOM 699 O O . THR A 1 100 ? 7.873 -4.889 -20.211 1.00 89.81 100 THR A O 1
ATOM 702 N N . LEU A 1 101 ? 7.775 -2.644 -20.232 1.00 91.50 101 LEU A N 1
ATOM 703 C CA . LEU A 1 101 ? 8.452 -2.435 -21.518 1.00 91.50 101 LEU A CA 1
ATOM 704 C C . LEU A 1 101 ? 9.988 -2.543 -21.458 1.00 91.50 101 LEU A C 1
ATOM 706 O O . LEU A 1 101 ? 10.644 -2.372 -22.481 1.00 91.50 101 LEU A O 1
ATOM 710 N N . ASP A 1 102 ? 10.564 -2.845 -20.289 1.00 89.25 102 ASP A N 1
ATOM 711 C CA . ASP A 1 102 ? 12.019 -2.850 -20.050 1.00 89.25 102 ASP A CA 1
ATOM 712 C C . ASP A 1 102 ? 12.708 -1.490 -20.283 1.00 89.25 102 ASP A C 1
ATOM 714 O O . ASP A 1 102 ? 13.894 -1.411 -20.606 1.00 89.25 102 ASP A O 1
ATOM 718 N N . ASP A 1 103 ? 11.977 -0.392 -20.090 1.00 93.75 103 ASP A N 1
ATOM 719 C CA . ASP A 1 103 ? 12.511 0.966 -20.152 1.00 93.75 103 ASP A CA 1
ATOM 720 C C . ASP A 1 103 ? 13.018 1.423 -18.775 1.00 93.75 103 ASP A C 1
ATOM 722 O O . ASP A 1 103 ? 12.429 2.256 -18.076 1.00 93.75 103 ASP A O 1
ATOM 726 N N . LEU A 1 104 ? 14.162 0.864 -18.371 1.00 91.88 104 LEU A N 1
ATOM 727 C CA . LEU A 1 104 ? 14.837 1.263 -17.133 1.00 91.88 104 LEU A CA 1
ATOM 728 C C . LEU A 1 104 ? 15.301 2.726 -17.151 1.00 91.88 104 LEU A C 1
ATOM 730 O O . LEU A 1 104 ? 15.448 3.322 -16.084 1.00 91.88 104 LEU A O 1
ATOM 734 N N . ALA A 1 105 ? 15.525 3.322 -18.326 1.00 94.06 105 ALA A N 1
ATOM 735 C CA . ALA A 1 105 ? 15.977 4.706 -18.421 1.00 94.06 105 ALA A CA 1
ATOM 736 C C . ALA A 1 105 ? 14.905 5.665 -17.892 1.00 94.06 105 ALA A C 1
ATOM 738 O O . ALA A 1 105 ? 15.222 6.531 -17.073 1.00 94.06 105 ALA A O 1
ATOM 739 N N . THR A 1 106 ? 13.642 5.470 -18.279 1.00 95.38 106 THR A N 1
ATOM 740 C CA . THR A 1 106 ? 12.519 6.275 -17.774 1.00 95.38 106 THR A CA 1
ATOM 741 C C . THR A 1 106 ? 12.349 6.141 -16.260 1.00 95.38 106 THR A C 1
ATOM 743 O O . THR A 1 106 ? 12.186 7.146 -15.565 1.00 95.38 106 THR A O 1
ATOM 746 N N . ILE A 1 107 ? 12.503 4.932 -15.713 1.00 94.25 107 ILE A N 1
ATOM 747 C CA . ILE A 1 107 ? 12.431 4.705 -14.259 1.00 94.25 107 ILE A CA 1
ATOM 748 C C . ILE A 1 107 ? 13.565 5.429 -13.525 1.00 94.25 107 ILE A C 1
ATOM 750 O O . ILE A 1 107 ? 13.340 6.078 -12.505 1.00 94.25 107 ILE A O 1
ATOM 754 N N . VAL A 1 108 ? 14.786 5.380 -14.060 1.00 95.81 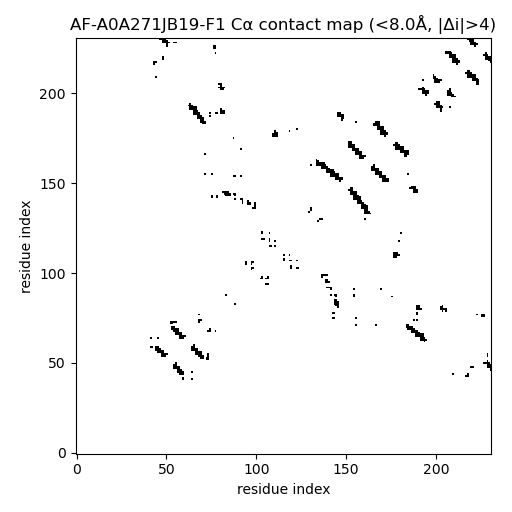108 VAL A N 1
ATOM 755 C CA . VAL A 1 108 ? 15.940 6.088 -13.487 1.00 95.81 108 VAL A CA 1
ATOM 756 C C . VAL A 1 108 ? 15.760 7.607 -13.551 1.00 95.81 108 VAL A C 1
ATOM 758 O O . VAL A 1 108 ? 16.182 8.303 -12.631 1.00 95.81 108 VAL A O 1
ATOM 761 N N . GLN A 1 109 ? 15.108 8.150 -14.582 1.00 96.25 109 GLN A N 1
ATOM 762 C CA . GLN A 1 109 ? 14.837 9.592 -14.658 1.00 96.25 109 GLN A CA 1
ATOM 763 C C . GLN A 1 109 ? 13.880 10.083 -13.566 1.00 96.25 109 GLN A C 1
ATOM 765 O O . GLN A 1 109 ? 13.981 11.244 -13.164 1.00 96.25 109 GLN A O 1
ATOM 770 N N . ALA A 1 110 ? 13.011 9.209 -13.048 1.00 95.25 110 ALA A N 1
ATOM 771 C CA . ALA A 1 110 ? 12.135 9.533 -11.927 1.00 95.25 110 ALA A CA 1
ATOM 772 C C . ALA A 1 110 ? 12.877 9.658 -10.587 1.00 95.25 110 ALA A C 1
ATOM 774 O O . ALA A 1 110 ? 12.294 10.181 -9.640 1.00 95.25 110 ALA A O 1
ATOM 775 N N . VAL A 1 111 ? 14.129 9.198 -10.510 1.00 95.88 111 VAL A N 1
ATOM 776 C CA . VAL A 1 111 ? 14.997 9.357 -9.339 1.00 95.88 111 VAL A CA 1
ATOM 777 C C . VAL A 1 111 ? 15.645 10.737 -9.346 1.00 95.88 111 VAL A C 1
ATOM 779 O O . VAL A 1 111 ? 15.998 11.273 -10.406 1.00 95.88 111 VAL A O 1
ATOM 782 N N . ARG A 1 112 ? 15.876 11.284 -8.148 1.00 91.56 112 ARG A N 1
ATOM 783 C CA . ARG A 1 112 ? 16.613 12.536 -7.947 1.00 91.56 112 ARG A CA 1
ATOM 784 C C . ARG A 1 112 ? 17.937 12.528 -8.733 1.00 91.56 112 ARG A C 1
ATOM 786 O O . ARG A 1 112 ? 18.693 11.558 -8.624 1.00 91.56 112 ARG A O 1
ATOM 793 N N . PRO A 1 113 ? 18.294 13.611 -9.458 1.00 90.69 113 PRO A N 1
ATOM 794 C CA . PRO A 1 113 ? 19.467 13.643 -10.339 1.00 90.69 113 PRO A CA 1
ATOM 795 C C . PRO A 1 113 ? 20.775 13.146 -9.714 1.00 90.69 113 PRO A C 1
ATOM 797 O O . PRO A 1 113 ? 21.524 12.422 -10.363 1.00 90.69 113 PRO A O 1
ATOM 800 N N . SER A 1 114 ? 21.027 13.477 -8.444 1.00 90.56 114 SER A N 1
ATOM 801 C CA . SER A 1 114 ? 22.248 13.094 -7.725 1.00 90.56 114 SER A CA 1
ATOM 802 C C . SER A 1 114 ? 22.373 11.596 -7.421 1.00 90.56 114 SER A C 1
ATOM 804 O O . SER A 1 114 ? 23.450 11.157 -7.031 1.00 90.56 114 SER A O 1
ATOM 806 N N . GLN A 1 115 ? 21.304 10.809 -7.579 1.00 92.06 115 GLN A N 1
ATOM 807 C CA . GLN A 1 115 ? 21.273 9.379 -7.244 1.00 92.06 115 GLN A CA 1
ATOM 808 C C . GLN A 1 115 ? 21.054 8.465 -8.457 1.00 92.06 115 GLN A C 1
ATOM 810 O O . GLN A 1 115 ? 21.125 7.244 -8.321 1.00 92.06 115 GLN A O 1
ATOM 815 N N . ARG A 1 116 ? 20.833 9.027 -9.652 1.00 93.56 116 ARG A N 1
ATOM 816 C CA . ARG A 1 116 ? 20.457 8.267 -10.859 1.00 93.56 116 ARG A CA 1
ATOM 817 C C . ARG A 1 116 ? 21.465 7.194 -11.254 1.00 93.56 116 ARG A C 1
ATOM 819 O O . ARG A 1 116 ? 21.066 6.099 -11.632 1.00 93.56 116 ARG A O 1
ATOM 826 N N . GLU A 1 117 ? 22.758 7.485 -11.138 1.00 89.50 117 GLU A N 1
ATOM 827 C CA . GLU A 1 117 ? 23.816 6.529 -11.485 1.00 89.50 117 GLU A CA 1
ATOM 828 C C . GLU A 1 117 ? 23.768 5.282 -10.589 1.00 89.50 117 GLU A C 1
ATOM 830 O O . GLU A 1 117 ? 23.776 4.152 -11.077 1.00 89.50 117 GLU A O 1
ATOM 835 N N . VAL A 1 118 ? 23.620 5.484 -9.277 1.00 89.88 118 VAL A N 1
ATOM 836 C CA . VAL A 1 118 ? 23.493 4.395 -8.297 1.00 89.88 118 VAL A CA 1
ATOM 837 C C . VAL A 1 118 ? 22.173 3.641 -8.491 1.00 89.88 118 VAL A C 1
ATOM 839 O O . VAL A 1 118 ? 22.141 2.408 -8.441 1.00 89.88 118 VAL A O 1
ATOM 842 N N . ALA A 1 119 ? 21.084 4.367 -8.754 1.00 90.56 119 ALA A N 1
ATOM 843 C CA . ALA A 1 119 ? 19.765 3.784 -8.961 1.00 90.56 119 ALA A CA 1
ATOM 844 C C . ALA A 1 119 ? 19.699 2.902 -10.214 1.00 90.56 119 ALA A C 1
ATOM 846 O O . ALA A 1 119 ? 19.108 1.826 -10.157 1.00 90.56 119 ALA A O 1
ATOM 847 N N . ALA A 1 120 ? 20.352 3.295 -11.312 1.00 90.81 120 ALA A N 1
ATOM 848 C CA . ALA A 1 120 ? 20.371 2.516 -12.550 1.00 90.81 120 ALA A CA 1
ATOM 849 C C . ALA A 1 120 ? 20.915 1.098 -12.333 1.00 90.81 120 ALA A C 1
ATOM 851 O O . ALA A 1 120 ? 20.275 0.117 -12.719 1.00 90.81 120 ALA A O 1
ATOM 852 N N . ALA A 1 121 ? 22.060 0.982 -11.654 1.00 90.00 121 ALA A N 1
ATOM 853 C CA . ALA A 1 121 ? 22.651 -0.313 -11.334 1.00 90.00 121 ALA A CA 1
ATOM 854 C C . ALA A 1 121 ? 21.748 -1.139 -10.399 1.00 90.00 121 ALA A C 1
ATOM 856 O O . ALA A 1 121 ? 21.549 -2.336 -10.621 1.00 90.00 121 ALA A O 1
ATOM 857 N N . SER A 1 122 ? 21.166 -0.492 -9.384 1.00 90.69 122 SER A N 1
ATOM 858 C CA . SER A 1 122 ? 20.271 -1.138 -8.418 1.00 90.69 122 SER A CA 1
ATOM 859 C C . SER A 1 122 ? 18.996 -1.678 -9.076 1.00 90.69 122 SER A C 1
ATOM 861 O O . SER A 1 122 ? 18.661 -2.852 -8.911 1.00 90.69 122 SER A O 1
ATOM 863 N N . PHE A 1 123 ? 18.310 -0.868 -9.887 1.00 91.69 123 PHE A N 1
ATOM 864 C CA . PHE A 1 123 ? 17.070 -1.260 -10.558 1.00 91.69 123 PHE A CA 1
ATOM 865 C C . PHE A 1 123 ? 17.296 -2.345 -11.608 1.00 91.69 123 PHE A C 1
ATOM 867 O O . PHE A 1 123 ? 16.511 -3.294 -11.674 1.00 91.69 123 PHE A O 1
ATOM 874 N N . ALA A 1 124 ? 18.398 -2.280 -12.361 1.00 91.56 124 ALA A N 1
ATOM 875 C CA . ALA A 1 124 ? 18.769 -3.343 -13.290 1.00 91.56 124 ALA A CA 1
ATOM 876 C C . ALA A 1 124 ? 18.995 -4.680 -12.562 1.00 91.56 124 ALA A C 1
ATOM 878 O O . ALA A 1 124 ? 18.451 -5.711 -12.967 1.00 91.56 124 ALA A O 1
ATOM 879 N N . ALA A 1 125 ? 19.743 -4.668 -11.453 1.00 91.00 125 ALA A N 1
ATOM 880 C CA . ALA A 1 125 ? 19.983 -5.863 -10.646 1.00 91.00 125 ALA A CA 1
ATOM 881 C C . ALA A 1 125 ? 18.684 -6.411 -10.031 1.00 91.00 125 ALA A C 1
ATOM 883 O O . ALA A 1 125 ? 18.434 -7.621 -10.063 1.00 91.00 125 ALA A O 1
ATOM 884 N N . TYR A 1 126 ? 17.836 -5.522 -9.514 1.00 89.94 126 TYR A N 1
ATOM 885 C CA . TYR A 1 126 ? 16.553 -5.871 -8.922 1.00 89.94 126 TYR A CA 1
ATOM 886 C C . TYR A 1 126 ? 15.609 -6.530 -9.937 1.00 89.94 126 TYR A C 1
ATOM 888 O O . TYR A 1 126 ? 15.084 -7.622 -9.685 1.00 89.94 126 TYR A O 1
ATOM 896 N N . ARG A 1 127 ? 15.460 -5.925 -11.123 1.00 89.00 127 ARG A N 1
ATOM 897 C CA . ARG A 1 127 ? 14.658 -6.476 -12.221 1.00 89.00 127 ARG A CA 1
ATOM 898 C C . ARG A 1 127 ? 15.192 -7.826 -12.680 1.00 89.00 127 ARG A C 1
ATOM 900 O O . ARG A 1 127 ? 14.424 -8.780 -12.775 1.00 89.00 127 ARG A O 1
ATOM 907 N N . ALA A 1 128 ? 16.502 -7.945 -12.894 1.00 90.94 128 ALA A N 1
ATOM 908 C CA . ALA A 1 128 ? 17.117 -9.205 -13.303 1.00 90.94 128 ALA A CA 1
ATOM 909 C C . ALA A 1 128 ? 16.858 -10.334 -12.288 1.00 90.94 128 ALA A C 1
ATOM 911 O O . ALA A 1 128 ? 16.599 -11.473 -12.682 1.00 90.94 128 ALA A O 1
ATOM 912 N N . ALA A 1 129 ? 16.884 -10.031 -10.986 1.00 90.62 129 ALA A N 1
ATOM 913 C CA . ALA A 1 129 ? 16.570 -11.001 -9.940 1.00 90.62 129 ALA A CA 1
ATOM 914 C C . ALA A 1 129 ? 15.097 -11.446 -9.965 1.00 90.62 129 ALA A C 1
ATOM 916 O O . ALA A 1 129 ? 14.813 -12.626 -9.753 1.00 90.62 129 ALA A O 1
ATOM 917 N N . LEU A 1 130 ? 14.163 -10.526 -10.231 1.00 88.88 130 LEU A N 1
ATOM 918 C CA . LEU A 1 130 ? 12.740 -10.845 -10.386 1.00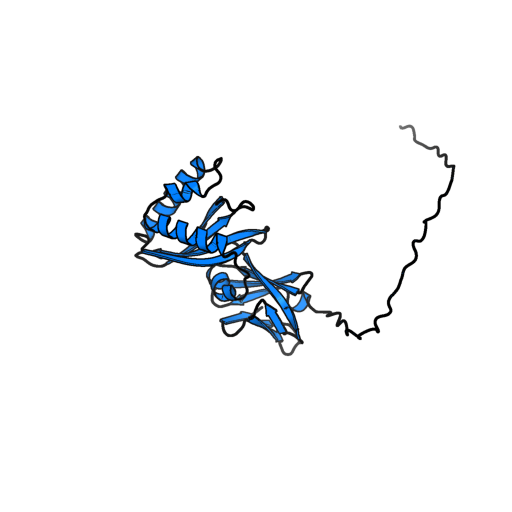 88.88 130 LEU A CA 1
ATOM 919 C C . LEU A 1 130 ? 12.493 -11.711 -11.627 1.00 88.88 130 LEU A C 1
ATOM 921 O O . LEU A 1 130 ? 11.904 -12.787 -11.512 1.00 88.88 130 LEU A O 1
ATOM 925 N N . VAL A 1 131 ? 13.019 -11.292 -12.781 1.00 90.38 131 VAL A N 1
ATOM 926 C CA . VAL A 1 131 ? 12.814 -11.979 -14.064 1.00 90.38 131 VAL A CA 1
ATOM 927 C C . VAL A 1 131 ? 13.418 -13.381 -14.060 1.00 90.38 131 VAL A C 1
ATOM 929 O O . VAL A 1 131 ? 12.796 -14.331 -14.533 1.00 90.38 131 VAL A O 1
ATOM 932 N N . ARG A 1 132 ? 14.596 -13.564 -13.448 1.00 92.19 132 ARG A N 1
ATOM 933 C CA . ARG A 1 132 ? 15.221 -14.890 -13.323 1.00 92.19 132 ARG A CA 1
ATOM 934 C C . ARG A 1 132 ? 14.333 -15.883 -12.568 1.00 92.19 132 ARG A C 1
ATOM 936 O O . ARG A 1 132 ? 14.254 -17.043 -12.959 1.00 92.19 132 ARG A O 1
ATOM 943 N N . GLY A 1 133 ? 13.672 -15.442 -11.498 1.00 90.38 133 GLY A N 1
ATOM 944 C CA . GLY A 1 133 ? 12.783 -16.300 -10.713 1.00 90.38 133 GLY A CA 1
ATOM 945 C C . GLY A 1 133 ? 11.429 -16.521 -11.387 1.00 90.38 133 GLY A C 1
ATOM 946 O O . GLY A 1 133 ? 10.949 -17.653 -11.480 1.00 90.38 133 GLY A O 1
ATOM 947 N N . ARG A 1 134 ? 10.825 -15.449 -11.907 1.00 93.19 134 ARG A N 1
ATOM 948 C CA . ARG A 1 134 ? 9.392 -15.412 -12.241 1.00 93.19 134 ARG A CA 1
ATOM 949 C C . ARG A 1 134 ? 9.067 -15.283 -13.730 1.00 93.19 134 ARG A C 1
ATOM 951 O O . ARG A 1 134 ? 7.915 -15.458 -14.098 1.00 93.19 134 ARG A O 1
ATOM 958 N N . GLY A 1 135 ? 10.060 -15.064 -14.586 1.00 93.50 135 GLY A N 1
ATOM 959 C CA . GLY A 1 135 ? 9.845 -14.792 -16.008 1.00 93.50 135 GLY A CA 1
ATOM 960 C C . GLY A 1 135 ? 9.601 -13.310 -16.281 1.00 93.50 135 GLY A C 1
ATOM 961 O O . GLY A 1 135 ? 9.863 -12.469 -15.422 1.00 93.50 135 GLY A O 1
ATOM 962 N N . ALA A 1 136 ? 9.148 -12.977 -17.485 1.00 91.44 136 ALA A N 1
ATOM 963 C CA . ALA A 1 136 ? 8.871 -11.591 -17.854 1.00 91.44 136 ALA A CA 1
ATOM 964 C C . ALA A 1 136 ? 7.738 -10.986 -17.004 1.00 91.44 136 ALA A C 1
ATOM 966 O O . ALA A 1 136 ? 6.866 -11.699 -16.501 1.00 91.44 136 ALA A O 1
ATOM 967 N N . VAL A 1 137 ? 7.761 -9.661 -16.846 1.00 91.69 137 VAL A N 1
ATOM 968 C CA . VAL A 1 137 ? 6.634 -8.905 -16.285 1.00 91.69 137 VAL A CA 1
ATOM 969 C C . VAL A 1 137 ? 5.562 -8.817 -17.365 1.00 91.69 137 VAL A C 1
ATOM 971 O O . VAL A 1 137 ? 5.866 -8.466 -18.502 1.00 91.69 137 VAL A O 1
ATOM 974 N N . VAL A 1 138 ? 4.331 -9.165 -17.012 1.00 93.56 138 VAL A N 1
ATOM 975 C CA . VAL A 1 138 ? 3.180 -9.206 -17.922 1.00 93.56 138 VAL A CA 1
ATOM 976 C C . VAL A 1 138 ? 2.309 -7.967 -17.747 1.00 93.56 138 VAL A C 1
ATOM 978 O O . VAL A 1 138 ? 1.808 -7.426 -18.727 1.00 93.56 138 VAL A O 1
ATOM 981 N N . ALA A 1 139 ? 2.119 -7.531 -16.502 1.00 93.44 139 ALA A N 1
ATOM 982 C CA . ALA A 1 139 ? 1.325 -6.360 -16.154 1.00 93.44 139 ALA A CA 1
ATOM 983 C C . ALA A 1 139 ? 1.682 -5.868 -14.745 1.00 93.44 139 ALA A C 1
ATOM 985 O O . ALA A 1 139 ? 2.297 -6.590 -13.956 1.00 93.44 139 ALA A O 1
ATOM 986 N N . GLY A 1 140 ? 1.240 -4.661 -14.410 1.00 93.62 140 GLY A N 1
ATOM 987 C CA . GLY A 1 140 ? 1.270 -4.123 -13.056 1.00 93.62 140 GLY A CA 1
ATOM 988 C C . GLY A 1 140 ? -0.051 -3.443 -12.714 1.00 93.62 140 GLY A C 1
ATOM 989 O O . GLY A 1 140 ? -0.789 -3.029 -13.603 1.00 93.62 140 GLY A O 1
ATOM 990 N N . SER A 1 141 ? -0.349 -3.339 -11.424 1.00 95.94 141 SER A N 1
ATOM 991 C CA . SER A 1 141 ? -1.482 -2.574 -10.909 1.00 95.94 141 SER A CA 1
ATOM 992 C C . SER A 1 141 ? -1.042 -1.773 -9.692 1.00 95.94 141 SER A C 1
ATOM 994 O O . SER A 1 141 ? -0.370 -2.305 -8.803 1.00 95.94 141 SER A O 1
ATOM 996 N N . VAL A 1 142 ? -1.415 -0.495 -9.664 1.00 96.75 142 VAL A N 1
ATOM 997 C CA . VAL A 1 142 ? -1.291 0.349 -8.477 1.00 96.75 142 VAL A CA 1
ATOM 998 C C . VAL A 1 142 ? -2.452 0.045 -7.540 1.00 96.75 142 VAL A C 1
ATOM 1000 O O . VAL A 1 142 ? -3.609 0.041 -7.952 1.00 96.75 142 VAL A O 1
ATOM 1003 N N . ILE A 1 143 ? -2.129 -0.222 -6.277 1.00 95.06 143 ILE A N 1
ATOM 1004 C CA . ILE A 1 143 ? -3.125 -0.398 -5.216 1.00 95.06 143 ILE A CA 1
ATOM 1005 C C . ILE A 1 143 ? -3.461 0.941 -4.571 1.00 95.06 143 ILE A C 1
ATOM 1007 O O . ILE A 1 143 ? -4.618 1.213 -4.265 1.00 95.06 143 ILE A O 1
ATOM 1011 N N . GLY A 1 144 ? -2.432 1.755 -4.347 1.00 95.19 144 GLY A N 1
ATOM 1012 C CA . GLY A 1 144 ? -2.562 3.084 -3.779 1.00 95.19 144 GLY A CA 1
ATOM 1013 C C . GLY A 1 144 ? -1.282 3.551 -3.105 1.00 95.19 144 GLY A C 1
ATOM 1014 O O . GLY A 1 144 ? -0.378 2.764 -2.793 1.00 95.19 144 GLY A O 1
ATOM 1015 N N . THR A 1 145 ? -1.227 4.856 -2.877 1.00 95.62 145 THR A N 1
ATOM 1016 C CA . THR A 1 145 ? -0.164 5.509 -2.121 1.00 95.62 145 THR A CA 1
ATOM 1017 C C . THR A 1 145 ? -0.545 5.636 -0.653 1.00 95.62 145 THR A C 1
ATOM 1019 O O . THR A 1 145 ? -1.607 6.151 -0.310 1.00 95.62 145 THR A O 1
ATOM 1022 N N . PHE A 1 146 ? 0.352 5.168 0.207 1.00 95.06 146 PHE A N 1
ATOM 1023 C CA . PHE A 1 146 ? 0.244 5.188 1.659 1.00 95.06 146 PHE A CA 1
ATOM 1024 C C . PHE A 1 146 ? 1.388 5.995 2.271 1.00 95.06 146 PHE A C 1
ATOM 1026 O O . PHE A 1 146 ? 2.363 6.333 1.599 1.00 95.06 146 PHE A O 1
ATOM 1033 N N . GLU A 1 147 ? 1.304 6.248 3.572 1.00 93.75 147 GLU A N 1
ATOM 1034 C CA . GLU A 1 147 ? 2.379 6.884 4.328 1.00 93.75 147 GLU A CA 1
ATOM 1035 C C . GLU A 1 147 ? 3.155 5.819 5.114 1.00 93.75 147 GLU A C 1
ATOM 1037 O O . GLU A 1 147 ? 2.573 5.014 5.841 1.00 93.75 147 GLU A O 1
ATOM 1042 N N . GLN A 1 148 ? 4.479 5.785 4.990 1.00 90.81 148 GLN A N 1
ATOM 1043 C CA . GLN A 1 148 ? 5.322 4.999 5.888 1.00 90.81 148 GLN A CA 1
ATOM 1044 C C . GLN A 1 148 ? 5.250 5.569 7.305 1.00 90.81 148 GLN A C 1
ATOM 1046 O O . GLN A 1 148 ? 4.999 6.750 7.510 1.00 90.81 148 GLN A O 1
ATOM 1051 N N . THR A 1 149 ? 5.555 4.762 8.320 1.00 88.06 149 THR A N 1
ATOM 1052 C CA . THR A 1 149 ? 5.549 5.252 9.712 1.00 88.06 149 THR A CA 1
ATOM 1053 C C . THR A 1 149 ? 6.567 6.364 10.001 1.00 88.06 149 THR A C 1
ATOM 1055 O O . THR A 1 149 ? 6.526 6.944 11.082 1.00 88.06 149 THR A O 1
ATOM 1058 N N . ASP A 1 150 ? 7.503 6.620 9.083 1.00 86.94 150 ASP A N 1
ATOM 1059 C CA . ASP A 1 150 ? 8.456 7.734 9.134 1.00 86.94 150 ASP A CA 1
ATOM 1060 C C . ASP A 1 150 ? 8.015 8.968 8.318 1.00 86.94 150 ASP A C 1
ATOM 1062 O O . ASP A 1 150 ? 8.779 9.925 8.218 1.00 86.94 150 ASP A O 1
ATOM 1066 N N . GLY A 1 151 ? 6.796 8.961 7.767 1.00 88.06 151 GLY A N 1
ATOM 1067 C CA . GLY A 1 151 ? 6.178 10.081 7.052 1.00 88.06 151 GLY A CA 1
ATOM 1068 C C . GLY A 1 151 ? 6.383 10.081 5.535 1.00 88.06 151 GLY A C 1
ATOM 1069 O O . GLY A 1 151 ? 5.842 10.946 4.850 1.00 88.06 151 GLY A O 1
ATOM 1070 N N . ARG A 1 152 ? 7.155 9.141 4.974 1.00 90.56 152 ARG A N 1
ATOM 1071 C CA . ARG A 1 152 ? 7.413 9.123 3.525 1.00 90.56 152 ARG A CA 1
ATOM 1072 C C . ARG A 1 152 ? 6.255 8.513 2.732 1.00 90.56 152 ARG A C 1
ATOM 1074 O O . ARG A 1 152 ? 5.736 7.475 3.149 1.00 90.56 152 ARG A O 1
ATOM 1081 N N . PRO A 1 153 ? 5.905 9.064 1.556 1.00 94.44 153 PRO A N 1
ATOM 1082 C CA . PRO A 1 153 ? 4.943 8.426 0.675 1.00 94.44 153 PRO A CA 1
ATOM 1083 C C . PRO A 1 153 ? 5.514 7.136 0.082 1.00 94.44 153 PRO A C 1
ATOM 1085 O O . PRO A 1 153 ? 6.673 7.066 -0.340 1.00 94.44 153 PRO A O 1
ATOM 1088 N N . VAL A 1 154 ? 4.676 6.109 0.006 1.00 95.62 154 VAL A N 1
ATOM 1089 C CA . VAL A 1 154 ? 4.994 4.840 -0.640 1.00 95.62 154 VAL A CA 1
ATOM 1090 C C . VAL A 1 154 ? 3.809 4.356 -1.460 1.00 95.62 154 VAL A C 1
ATOM 1092 O O . VAL A 1 154 ? 2.718 4.161 -0.932 1.00 95.62 154 VAL A O 1
ATOM 1095 N N . THR A 1 155 ? 4.020 4.133 -2.752 1.00 96.69 155 THR A N 1
ATOM 1096 C CA . THR A 1 155 ? 2.992 3.563 -3.625 1.00 96.69 155 THR A CA 1
ATOM 1097 C C . THR A 1 155 ? 3.157 2.056 -3.686 1.00 96.69 155 THR A C 1
ATOM 1099 O O . THR A 1 155 ? 4.199 1.552 -4.118 1.00 96.69 155 THR A O 1
ATOM 1102 N N . LEU A 1 156 ? 2.135 1.332 -3.232 1.00 96.25 156 LEU A N 1
ATOM 1103 C CA . LEU A 1 156 ? 2.094 -0.123 -3.298 1.00 96.25 156 LEU A CA 1
ATOM 1104 C C . LEU A 1 156 ? 1.586 -0.564 -4.667 1.00 96.25 156 LEU A C 1
ATOM 1106 O O . LEU A 1 156 ? 0.564 -0.078 -5.159 1.00 96.25 156 LEU A O 1
ATOM 1110 N N . VAL A 1 157 ? 2.268 -1.548 -5.239 1.00 95.81 157 VAL A N 1
ATOM 1111 C CA . VAL A 1 157 ? 1.909 -2.132 -6.526 1.00 95.81 157 VAL A CA 1
ATOM 1112 C C . VAL A 1 157 ? 1.918 -3.651 -6.463 1.00 95.81 157 VAL A C 1
ATOM 1114 O O . VAL A 1 157 ? 2.740 -4.254 -5.765 1.00 95.81 157 VAL A O 1
ATOM 1117 N N . GLN A 1 158 ? 1.055 -4.273 -7.261 1.00 95.44 158 GLN A N 1
ATOM 1118 C CA . GLN A 1 158 ? 1.147 -5.691 -7.586 1.00 95.44 158 GLN A CA 1
ATOM 1119 C C . GLN A 1 158 ? 1.698 -5.848 -9.001 1.00 95.44 158 GLN A C 1
ATOM 1121 O O . GLN A 1 158 ? 1.105 -5.369 -9.965 1.00 95.44 158 GLN A O 1
ATOM 1126 N N . MET A 1 159 ? 2.830 -6.533 -9.137 1.00 94.12 159 MET A N 1
ATOM 1127 C CA . MET A 1 159 ? 3.412 -6.883 -10.432 1.00 94.12 159 MET A CA 1
ATOM 1128 C C . MET A 1 159 ? 3.064 -8.329 -10.774 1.00 94.12 159 MET A C 1
ATOM 1130 O O . MET A 1 159 ? 3.342 -9.243 -9.993 1.00 94.12 159 MET A O 1
ATOM 1134 N N . LEU A 1 160 ? 2.494 -8.543 -11.956 1.00 95.19 160 LEU A N 1
ATOM 1135 C CA . LEU A 1 160 ? 2.208 -9.861 -12.507 1.00 95.19 160 LEU A CA 1
ATOM 1136 C C . LEU A 1 160 ? 3.355 -10.296 -13.411 1.00 95.19 160 LEU A C 1
ATOM 1138 O O . LEU A 1 160 ? 3.770 -9.569 -14.312 1.00 95.19 160 LEU A O 1
ATOM 1142 N N . PHE A 1 161 ? 3.845 -11.505 -13.181 1.00 95.19 161 PHE A N 1
ATOM 1143 C CA . PHE A 1 161 ? 4.874 -12.147 -13.983 1.00 95.19 161 PHE A CA 1
ATOM 1144 C C . PHE A 1 161 ? 4.288 -13.359 -14.706 1.00 95.19 161 PHE A C 1
ATOM 1146 O O . PHE A 1 161 ? 3.216 -13.851 -14.356 1.00 95.19 161 PHE A O 1
ATOM 1153 N N . GLU A 1 162 ? 5.032 -13.907 -15.666 1.00 95.50 162 GLU A N 1
ATOM 1154 C CA . GLU A 1 162 ? 4.685 -15.190 -16.298 1.00 95.50 162 GLU A CA 1
ATOM 1155 C C . GLU A 1 162 ? 4.466 -16.308 -15.263 1.00 95.50 162 GLU A C 1
ATOM 1157 O O . GLU A 1 162 ? 3.664 -17.217 -15.475 1.00 95.50 162 GLU A O 1
ATOM 1162 N N . ARG A 1 163 ? 5.179 -16.247 -14.130 1.00 95.94 163 ARG A N 1
ATOM 1163 C CA . ARG A 1 163 ? 5.051 -17.175 -13.002 1.00 95.94 163 ARG A CA 1
ATOM 1164 C C . ARG A 1 163 ? 4.761 -16.426 -11.702 1.00 95.94 163 ARG A C 1
ATOM 1166 O O . ARG A 1 163 ? 5.661 -16.166 -10.900 1.00 95.94 163 ARG A O 1
ATOM 1173 N N . GLY A 1 164 ? 3.479 -16.156 -11.478 1.00 94.75 164 GLY A N 1
ATOM 1174 C CA . GLY A 1 164 ? 2.950 -15.623 -10.222 1.00 94.75 164 GLY A CA 1
ATOM 1175 C C . GLY A 1 164 ? 2.986 -14.099 -10.130 1.00 94.75 164 GLY A C 1
ATOM 1176 O O . GLY A 1 164 ? 3.226 -13.402 -11.111 1.00 94.75 164 GLY A O 1
ATOM 1177 N N . ALA A 1 165 ? 2.733 -13.590 -8.929 1.00 93.12 165 ALA A N 1
ATOM 1178 C CA . ALA A 1 165 ? 2.704 -12.163 -8.632 1.00 93.12 165 ALA A CA 1
ATOM 1179 C C . ALA A 1 165 ? 3.771 -11.797 -7.592 1.00 93.12 165 ALA A C 1
ATOM 1181 O O . ALA A 1 165 ? 4.253 -12.657 -6.850 1.00 93.12 165 ALA A O 1
ATOM 1182 N N . GLU A 1 166 ? 4.133 -10.519 -7.542 1.00 92.94 166 GLU A N 1
ATOM 1183 C CA . GLU A 1 166 ? 4.977 -9.951 -6.494 1.00 92.94 166 GLU A CA 1
ATOM 1184 C C . GLU A 1 166 ? 4.470 -8.574 -6.084 1.00 92.94 166 GLU A C 1
ATOM 1186 O O . GLU A 1 166 ? 4.158 -7.736 -6.931 1.00 92.94 166 GLU A O 1
ATOM 1191 N N . TRP A 1 167 ? 4.480 -8.322 -4.780 1.00 94.12 167 TRP A N 1
ATOM 1192 C CA . TRP A 1 167 ? 4.295 -6.987 -4.232 1.00 94.12 167 TRP A CA 1
ATOM 1193 C C . TRP A 1 167 ? 5.585 -6.178 -4.303 1.00 94.12 167 TRP A C 1
ATOM 1195 O O . TRP A 1 167 ? 6.647 -6.635 -3.861 1.00 94.12 167 TRP A O 1
ATOM 1205 N N . ALA A 1 168 ? 5.487 -4.950 -4.797 1.00 93.44 168 ALA A N 1
ATOM 1206 C CA . ALA A 1 168 ? 6.568 -3.984 -4.716 1.00 93.44 168 ALA A CA 1
ATOM 1207 C C . ALA A 1 168 ? 6.073 -2.638 -4.202 1.00 93.44 168 ALA A C 1
ATOM 1209 O O . ALA A 1 168 ? 4.891 -2.312 -4.278 1.00 93.44 168 ALA A O 1
ATOM 1210 N N . SER A 1 169 ? 7.016 -1.867 -3.685 1.00 94.44 169 SER A N 1
ATOM 1211 C CA . SER A 1 169 ? 6.783 -0.536 -3.149 1.00 94.44 169 SER A CA 1
ATOM 1212 C C . SER A 1 169 ? 7.675 0.467 -3.856 1.00 94.44 169 SER A C 1
ATOM 1214 O O . SER A 1 169 ? 8.893 0.282 -3.897 1.00 94.44 169 SER A O 1
ATOM 1216 N N . PHE A 1 170 ? 7.075 1.531 -4.377 1.00 95.25 170 PHE A N 1
ATOM 1217 C CA . PHE A 1 170 ? 7.769 2.702 -4.904 1.00 95.25 170 PHE A CA 1
ATOM 1218 C C . PHE A 1 170 ? 7.852 3.723 -3.775 1.00 95.25 170 PHE A C 1
ATOM 1220 O O . PHE A 1 170 ? 6.827 4.219 -3.316 1.00 95.25 170 PHE A O 1
ATOM 1227 N N . VAL A 1 171 ? 9.059 3.978 -3.271 1.00 93.81 171 VAL A N 1
ATOM 1228 C CA . VAL A 1 171 ? 9.273 4.890 -2.141 1.00 93.81 171 VAL A CA 1
ATOM 1229 C C . VAL A 1 171 ? 9.644 6.258 -2.680 1.00 93.81 171 VAL A C 1
ATOM 1231 O O . VAL A 1 171 ? 10.616 6.380 -3.429 1.00 93.81 171 VAL A O 1
ATOM 1234 N N . TRP A 1 172 ? 8.904 7.274 -2.261 1.00 94.81 172 TRP A N 1
ATOM 1235 C CA . TRP A 1 172 ? 9.053 8.647 -2.719 1.00 94.81 172 TRP A CA 1
ATOM 1236 C C . TRP A 1 172 ? 9.683 9.512 -1.630 1.00 94.81 172 TRP A C 1
ATOM 1238 O O . TRP A 1 172 ? 9.583 9.214 -0.436 1.00 94.81 172 TRP A O 1
ATOM 1248 N N . ASP A 1 173 ? 10.360 10.581 -2.033 1.00 92.19 173 ASP A N 1
ATOM 1249 C CA . ASP A 1 173 ? 10.712 11.661 -1.119 1.00 92.19 173 ASP A CA 1
ATOM 1250 C C . ASP A 1 173 ? 9.626 12.749 -1.100 1.00 92.19 173 ASP A C 1
ATOM 1252 O O . ASP A 1 173 ? 8.662 12.718 -1.863 1.00 92.19 173 ASP A O 1
ATOM 1256 N N . GLU A 1 174 ? 9.783 13.733 -0.215 1.00 88.31 174 GLU A N 1
ATOM 1257 C CA . GLU A 1 174 ? 8.843 14.854 -0.064 1.00 88.31 174 GLU A CA 1
ATOM 1258 C C . GLU A 1 174 ? 8.736 15.738 -1.320 1.00 88.31 174 GLU A C 1
ATOM 1260 O O . GLU A 1 174 ? 7.774 16.486 -1.474 1.00 88.31 174 GLU A O 1
ATOM 1265 N N . SER A 1 175 ? 9.727 15.682 -2.218 1.00 89.75 175 SER A N 1
ATOM 1266 C CA . SER A 1 175 ? 9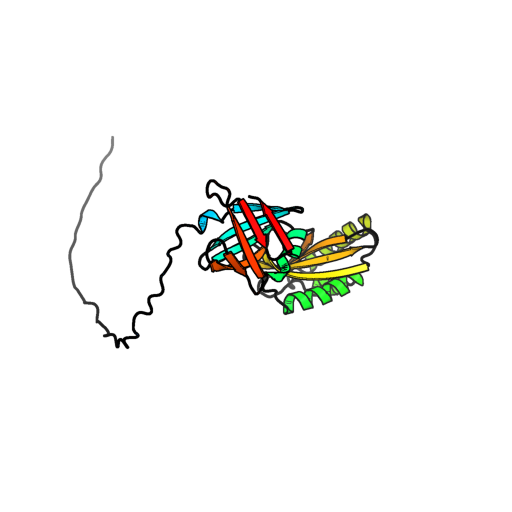.712 16.398 -3.502 1.00 89.75 175 SER A CA 1
ATOM 1267 C C . SER A 1 175 ? 9.013 15.592 -4.604 1.00 89.75 175 SER A C 1
ATOM 1269 O O . SER A 1 175 ? 8.870 16.077 -5.726 1.00 89.75 175 SER A O 1
ATOM 1271 N N . GLY A 1 176 ? 8.579 14.369 -4.289 1.00 90.81 176 GLY A N 1
ATOM 1272 C CA . GLY A 1 176 ? 7.993 13.428 -5.228 1.00 90.81 176 GLY A CA 1
ATOM 1273 C C . GLY A 1 176 ? 9.028 12.721 -6.100 1.00 90.81 176 GLY A C 1
ATOM 1274 O O . GLY A 1 176 ? 8.644 12.114 -7.094 1.00 90.81 176 GLY A O 1
ATOM 1275 N N . ASP A 1 177 ? 10.326 12.783 -5.800 1.00 94.69 177 ASP A N 1
ATOM 1276 C CA . ASP A 1 177 ? 11.322 11.990 -6.523 1.00 94.69 177 ASP A CA 1
ATOM 1277 C C . ASP A 1 177 ? 11.322 10.543 -6.021 1.00 94.69 177 ASP A C 1
ATOM 1279 O O . ASP A 1 177 ? 11.152 10.268 -4.830 1.00 94.69 177 ASP A O 1
ATOM 1283 N N . LEU A 1 178 ? 11.531 9.596 -6.938 1.00 95.19 178 LEU A N 1
ATOM 1284 C CA . LEU A 1 178 ? 11.658 8.186 -6.591 1.00 95.19 178 LEU A CA 1
ATOM 1285 C C . LEU A 1 178 ? 12.974 7.979 -5.836 1.00 95.19 178 LEU A C 1
ATOM 1287 O O . LEU A 1 178 ? 14.052 8.274 -6.349 1.00 95.19 178 LEU A O 1
ATOM 1291 N N . VAL A 1 179 ? 12.896 7.434 -4.629 1.00 91.56 179 VAL A N 1
ATOM 1292 C CA . VAL A 1 179 ? 14.066 7.094 -3.811 1.00 91.56 179 VAL A CA 1
ATOM 1293 C C . VAL A 1 179 ? 14.536 5.685 -4.137 1.00 91.56 179 VAL A C 1
ATOM 1295 O O . VAL A 1 179 ? 15.724 5.443 -4.345 1.00 91.56 179 VAL A O 1
ATOM 1298 N N . THR A 1 180 ? 13.608 4.728 -4.150 1.00 90.50 180 THR A N 1
ATOM 1299 C CA . THR A 1 180 ? 13.916 3.316 -4.386 1.00 90.50 180 THR A CA 1
ATOM 1300 C C . THR A 1 180 ? 12.658 2.518 -4.725 1.00 90.50 180 THR A C 1
ATOM 1302 O O . THR A 1 180 ? 11.536 2.979 -4.514 1.00 90.50 180 THR A O 1
ATOM 1305 N N . ILE A 1 181 ? 12.866 1.296 -5.211 1.00 91.50 181 ILE A N 1
ATOM 1306 C CA . ILE A 1 181 ? 11.832 0.281 -5.396 1.00 91.50 181 ILE A CA 1
ATOM 1307 C C . ILE A 1 181 ? 12.233 -0.931 -4.556 1.00 91.50 181 ILE A C 1
ATOM 1309 O O . ILE A 1 181 ? 13.346 -1.446 -4.693 1.00 91.50 181 ILE A O 1
ATOM 1313 N N . THR A 1 182 ? 11.344 -1.391 -3.679 1.00 88.12 182 THR A N 1
ATOM 1314 C CA . THR A 1 182 ? 11.610 -2.514 -2.765 1.00 88.12 182 THR A CA 1
ATOM 1315 C C . THR A 1 182 ? 10.575 -3.626 -2.914 1.00 88.12 182 THR A C 1
ATOM 1317 O O . THR A 1 182 ? 9.480 -3.407 -3.429 1.00 88.12 182 THR A O 1
ATOM 1320 N N . ARG A 1 183 ? 10.929 -4.844 -2.476 1.00 86.38 183 ARG A N 1
ATOM 1321 C CA . ARG A 1 183 ? 9.966 -5.954 -2.350 1.00 86.38 183 ARG A CA 1
ATOM 1322 C C . ARG A 1 183 ? 9.112 -5.776 -1.114 1.00 86.38 183 ARG A C 1
ATOM 1324 O O . ARG A 1 183 ? 9.627 -5.399 -0.061 1.00 86.38 183 ARG A O 1
ATOM 1331 N N . GLY A 1 184 ? 7.850 -6.168 -1.241 1.00 78.06 184 GLY A N 1
ATOM 1332 C CA . GLY A 1 184 ? 6.891 -6.102 -0.152 1.00 78.06 184 GLY A CA 1
ATOM 1333 C C . GLY A 1 184 ? 6.637 -4.663 0.273 1.00 78.06 184 GLY A C 1
ATOM 1334 O O . GLY A 1 184 ? 6.737 -3.741 -0.536 1.00 78.06 184 GLY A O 1
ATOM 1335 N N . LEU A 1 185 ? 6.300 -4.491 1.546 1.00 80.00 185 LEU A N 1
ATOM 1336 C CA . LEU A 1 185 ? 5.902 -3.219 2.128 1.00 80.00 185 LEU A CA 1
ATOM 1337 C C . LEU A 1 185 ? 6.391 -3.163 3.581 1.00 80.00 185 LEU A C 1
ATOM 1339 O O . LEU A 1 185 ? 6.085 -4.058 4.369 1.00 80.00 185 LEU A O 1
ATOM 1343 N N . SER A 1 186 ? 7.158 -2.129 3.935 1.00 78.69 186 SER A N 1
ATOM 1344 C CA . SER A 1 186 ? 7.372 -1.771 5.347 1.00 78.69 186 SER A CA 1
ATOM 1345 C C . SER A 1 186 ? 6.057 -1.265 5.932 1.00 78.69 186 SER A C 1
ATOM 1347 O O . SER A 1 186 ? 5.298 -0.681 5.169 1.00 78.69 186 SER A O 1
ATOM 1349 N N . PRO A 1 187 ? 5.774 -1.425 7.238 1.00 90.94 187 PRO A N 1
ATOM 1350 C CA . PRO A 1 187 ? 4.485 -1.028 7.793 1.00 90.94 187 PRO A CA 1
ATOM 1351 C C . PRO A 1 187 ? 4.071 0.386 7.376 1.00 90.94 187 PRO A C 1
ATOM 1353 O O . PRO A 1 187 ? 4.871 1.325 7.461 1.00 90.94 187 PRO A O 1
ATOM 1356 N N . VAL A 1 188 ? 2.829 0.519 6.917 1.00 94.12 188 VAL A N 1
ATOM 1357 C CA . VAL A 1 188 ? 2.275 1.783 6.421 1.00 94.12 188 VAL A CA 1
ATOM 1358 C C . VAL A 1 188 ? 1.054 2.190 7.211 1.00 94.12 188 VAL A C 1
ATOM 1360 O O . VAL A 1 188 ? 0.257 1.351 7.627 1.00 94.12 188 VAL A O 1
ATOM 1363 N N . ILE A 1 189 ? 0.888 3.490 7.382 1.00 94.44 189 ILE A N 1
ATOM 1364 C CA . ILE A 1 189 ? -0.351 4.097 7.831 1.00 94.44 189 ILE A CA 1
ATOM 1365 C C . ILE A 1 189 ? -1.332 4.038 6.660 1.00 94.44 189 ILE A C 1
ATOM 1367 O O . ILE A 1 189 ? -1.105 4.630 5.606 1.00 94.44 189 ILE A O 1
ATOM 1371 N N . VAL A 1 190 ? -2.428 3.312 6.862 1.00 93.75 190 VAL A N 1
ATOM 1372 C CA . VAL A 1 190 ? -3.508 3.183 5.872 1.00 93.75 190 VAL A CA 1
ATOM 1373 C C . VAL A 1 190 ? -4.651 4.149 6.136 1.00 93.75 190 VAL A C 1
ATOM 1375 O O . VAL A 1 190 ? -5.547 4.249 5.320 1.00 93.75 190 VAL A O 1
ATOM 1378 N N . GLY A 1 191 ? -4.659 4.860 7.263 1.00 92.62 191 GLY A N 1
ATOM 1379 C CA . GLY A 1 191 ? -5.661 5.886 7.518 1.00 92.62 191 GLY A CA 1
ATOM 1380 C C . GLY A 1 191 ? -5.801 6.257 8.985 1.00 92.62 191 GLY A C 1
ATOM 1381 O O . GLY A 1 191 ? -5.210 5.643 9.880 1.00 92.62 191 GLY A O 1
ATOM 1382 N N . THR A 1 192 ? -6.629 7.273 9.224 1.00 92.94 192 THR A N 1
ATOM 1383 C CA . THR A 1 192 ? -7.052 7.674 10.567 1.00 92.94 192 THR A CA 1
ATOM 1384 C C . THR A 1 192 ? -8.558 7.507 10.713 1.00 92.94 192 THR A C 1
ATOM 1386 O O . THR A 1 192 ? -9.325 7.875 9.824 1.00 92.94 192 THR A O 1
ATOM 1389 N N . ALA A 1 193 ? -8.980 6.921 11.829 1.00 94.00 193 ALA A N 1
ATOM 1390 C CA . ALA A 1 193 ? -10.369 6.607 12.115 1.00 94.00 193 ALA A CA 1
ATOM 1391 C C . ALA A 1 193 ? -10.886 7.450 13.285 1.00 94.00 193 ALA A C 1
ATOM 1393 O O . ALA A 1 193 ? -10.270 7.508 14.353 1.00 94.00 193 ALA A O 1
ATOM 1394 N N . GLN A 1 194 ? -12.044 8.079 13.108 1.00 93.56 194 GLN A N 1
ATOM 1395 C CA . GLN A 1 194 ? -12.709 8.888 14.128 1.00 93.56 194 GLN A CA 1
ATOM 1396 C C . GLN A 1 194 ? -13.829 8.098 14.796 1.00 93.56 194 GLN A C 1
ATOM 1398 O O . GLN A 1 194 ? -14.497 7.302 14.146 1.00 93.56 194 GLN A O 1
ATOM 1403 N N . ALA A 1 195 ? -14.037 8.310 16.095 1.00 92.25 195 ALA A N 1
ATOM 1404 C CA . ALA A 1 195 ? -15.095 7.624 16.830 1.00 92.25 195 ALA A CA 1
ATOM 1405 C C . ALA A 1 195 ? -16.479 8.086 16.348 1.00 92.25 195 ALA A C 1
ATOM 1407 O O . ALA A 1 195 ? -16.736 9.287 16.258 1.00 92.25 195 ALA A O 1
ATOM 1408 N N . THR A 1 196 ? -17.374 7.137 16.090 1.00 93.06 196 THR A N 1
ATOM 1409 C CA . THR A 1 196 ? -18.775 7.390 15.707 1.00 93.06 196 THR A CA 1
ATOM 1410 C C . THR A 1 196 ? -19.769 6.963 16.783 1.00 93.06 196 THR A C 1
ATOM 1412 O O . THR A 1 196 ? -20.940 7.328 16.722 1.00 93.06 196 THR A O 1
ATOM 1415 N N . GLY A 1 197 ? -19.315 6.202 17.777 1.00 89.69 197 GLY A N 1
ATOM 1416 C CA . GLY A 1 197 ? -20.121 5.700 18.882 1.00 89.69 197 GLY A CA 1
ATOM 1417 C C . GLY A 1 197 ? -19.277 4.858 19.837 1.00 89.69 197 GLY A C 1
ATOM 1418 O O . GLY A 1 197 ? -18.046 4.872 19.774 1.00 89.69 197 GLY A O 1
ATOM 1419 N N . ALA A 1 198 ? -19.936 4.114 20.726 1.00 89.81 198 ALA A N 1
ATOM 1420 C CA . ALA A 1 198 ? -19.252 3.118 21.545 1.00 89.81 198 ALA A CA 1
ATOM 1421 C C . ALA A 1 198 ? -18.657 2.032 20.638 1.00 89.81 198 ALA A C 1
ATOM 1423 O O . ALA A 1 198 ? -19.349 1.549 19.742 1.00 89.81 198 ALA A O 1
ATOM 1424 N N . ASP A 1 199 ? -17.376 1.712 20.846 1.00 92.69 199 ASP A N 1
ATOM 1425 C CA . ASP A 1 199 ? -16.619 0.685 20.117 1.00 92.69 199 ASP A CA 1
ATOM 1426 C C . ASP A 1 199 ? -16.662 0.797 18.575 1.00 92.69 199 ASP A C 1
ATOM 1428 O O . ASP A 1 199 ? -16.281 -0.130 17.867 1.00 92.69 199 ASP A O 1
ATOM 1432 N N . THR A 1 200 ? -17.096 1.933 18.024 1.00 94.38 200 THR A N 1
ATOM 1433 C CA . THR A 1 200 ? -17.300 2.126 16.584 1.00 94.38 200 THR A CA 1
ATOM 1434 C C . THR A 1 200 ? -16.603 3.382 16.100 1.00 94.38 200 THR A C 1
ATOM 1436 O O . THR A 1 200 ? -16.616 4.435 16.748 1.00 94.38 200 THR A O 1
ATOM 1439 N N . TYR A 1 201 ? -15.971 3.248 14.944 1.00 94.62 201 TYR A N 1
ATOM 1440 C CA . TYR A 1 201 ? -15.135 4.251 14.317 1.00 94.62 201 TYR A CA 1
ATOM 1441 C C . TYR A 1 201 ? -15.426 4.312 12.817 1.00 94.62 201 TYR A C 1
ATOM 1443 O O . TYR A 1 201 ? -16.065 3.431 12.243 1.00 94.62 201 TYR A O 1
ATOM 1451 N N . ARG A 1 202 ? -14.940 5.360 12.161 1.00 93.94 202 ARG A N 1
ATOM 1452 C CA . ARG A 1 202 ? -15.024 5.524 10.713 1.00 93.94 202 ARG A CA 1
ATOM 1453 C C . ARG A 1 202 ? -13.746 6.159 10.181 1.00 93.94 202 ARG A C 1
ATOM 1455 O O . ARG A 1 202 ? -13.289 7.156 10.738 1.00 93.94 202 ARG A O 1
ATOM 1462 N N . ALA A 1 203 ? -13.196 5.589 9.116 1.00 93.12 203 ALA A N 1
ATOM 1463 C CA . ALA A 1 203 ? -12.110 6.164 8.325 1.00 93.12 203 ALA A CA 1
ATOM 1464 C C . ALA A 1 203 ? -12.611 6.315 6.888 1.00 93.12 203 ALA A C 1
ATOM 1466 O O . ALA A 1 203 ? -13.088 5.339 6.314 1.00 93.12 203 ALA A O 1
ATOM 1467 N N . GLN A 1 204 ? -12.548 7.522 6.323 1.00 89.69 204 GLN A N 1
ATOM 1468 C CA . GLN A 1 204 ? -13.239 7.834 5.064 1.00 89.69 204 GLN A CA 1
ATOM 1469 C C . GLN A 1 204 ? -14.723 7.416 5.140 1.00 89.69 204 GLN A C 1
ATOM 1471 O O . GLN A 1 204 ? -15.413 7.740 6.111 1.00 89.69 204 GLN A O 1
ATOM 1476 N N . ASP A 1 205 ? -15.200 6.646 4.164 1.00 88.25 205 ASP A N 1
ATOM 1477 C CA . ASP A 1 205 ? -16.541 6.061 4.153 1.00 88.25 205 ASP A CA 1
ATOM 1478 C C . ASP A 1 205 ? -16.605 4.656 4.773 1.00 88.25 205 ASP A C 1
ATOM 1480 O O . ASP A 1 205 ? -17.678 4.053 4.832 1.00 88.25 205 ASP A O 1
ATOM 1484 N N . GLN A 1 206 ? -15.483 4.144 5.286 1.00 93.62 206 GLN A N 1
ATOM 1485 C CA . GLN A 1 206 ? -15.375 2.787 5.808 1.00 93.62 206 GLN A CA 1
ATOM 1486 C C . GLN A 1 206 ? -15.669 2.728 7.312 1.00 93.62 206 GLN A C 1
ATOM 1488 O O . GLN A 1 206 ? -15.010 3.419 8.100 1.00 93.62 206 GLN A O 1
ATOM 1493 N N . PRO A 1 207 ? -16.647 1.911 7.747 1.00 94.62 207 PRO A N 1
ATOM 1494 C CA . PRO A 1 207 ? -16.912 1.691 9.160 1.00 94.62 207 PRO A CA 1
ATOM 1495 C C . PRO A 1 207 ? -15.889 0.725 9.770 1.00 94.62 207 PRO A C 1
ATOM 1497 O O . PRO A 1 207 ? -15.477 -0.256 9.152 1.00 94.62 207 PRO A O 1
ATOM 1500 N N . LEU A 1 208 ? -15.509 0.989 11.016 1.00 95.38 208 LEU A N 1
ATOM 1501 C CA . LEU A 1 208 ? -14.685 0.121 11.847 1.00 95.38 208 LEU A CA 1
ATOM 1502 C C . LEU A 1 208 ? -15.443 -0.178 13.143 1.00 95.38 208 LEU A C 1
ATOM 1504 O O . LEU A 1 208 ? -16.051 0.718 13.732 1.00 95.38 208 LEU A O 1
ATOM 1508 N N . ALA A 1 209 ? -15.385 -1.418 13.611 1.00 95.75 209 ALA A N 1
ATOM 1509 C CA . ALA A 1 209 ? -16.000 -1.821 14.870 1.00 95.75 209 ALA A CA 1
ATOM 1510 C C . ALA A 1 209 ? -15.045 -2.684 15.690 1.00 95.75 209 ALA A C 1
ATOM 1512 O O . ALA A 1 209 ? -14.290 -3.489 15.146 1.00 95.75 209 ALA A O 1
ATOM 1513 N N . PHE A 1 210 ? -15.099 -2.514 17.004 1.00 96.06 210 PHE A N 1
ATOM 1514 C CA . PHE A 1 210 ? -14.374 -3.324 17.963 1.00 96.06 210 PHE A CA 1
ATOM 1515 C C . PHE A 1 210 ? -15.356 -4.198 18.735 1.00 96.06 210 PHE A C 1
ATOM 1517 O O . PHE A 1 210 ? -16.370 -3.720 19.235 1.00 96.06 210 PHE A O 1
ATOM 1524 N N . GLU A 1 211 ? -15.049 -5.483 18.853 1.00 95.19 211 GLU A N 1
ATOM 1525 C CA . GLU A 1 211 ? -15.836 -6.412 19.660 1.00 95.19 211 GLU A CA 1
ATOM 1526 C C . GLU A 1 211 ? -15.084 -6.719 20.954 1.00 95.19 211 GLU A C 1
ATOM 1528 O O . GLU A 1 211 ? -13.850 -6.845 20.979 1.00 95.19 211 GLU A O 1
ATOM 1533 N N . ARG A 1 212 ? -15.844 -6.821 22.046 1.00 93.81 212 ARG A N 1
ATOM 1534 C CA . ARG A 1 212 ? -15.324 -7.116 23.379 1.00 93.81 212 ARG A CA 1
ATOM 1535 C C . ARG A 1 212 ? -15.671 -8.538 23.790 1.00 93.81 212 ARG A C 1
ATOM 1537 O O . ARG A 1 212 ? -16.753 -9.035 23.488 1.00 93.81 212 ARG A O 1
ATOM 1544 N N . GLU A 1 213 ? -14.769 -9.159 24.533 1.00 91.69 213 GLU A N 1
ATOM 1545 C CA . GLU A 1 213 ? -15.051 -10.382 25.277 1.00 91.69 213 GLU A CA 1
ATOM 1546 C C . GLU A 1 213 ? -15.996 -10.108 26.463 1.00 91.69 213 GLU A C 1
ATOM 1548 O O . GLU A 1 213 ? -16.242 -8.963 26.853 1.00 91.69 213 GLU A O 1
ATOM 1553 N N . ALA A 1 214 ? -16.506 -11.179 27.080 1.00 89.12 214 ALA A N 1
ATOM 1554 C CA . ALA A 1 214 ? -17.395 -11.097 28.243 1.00 89.12 214 ALA A CA 1
ATOM 1555 C C . ALA A 1 214 ? -16.755 -10.403 29.463 1.00 89.12 214 ALA A C 1
ATOM 1557 O O . ALA A 1 214 ? -17.469 -9.887 30.320 1.00 89.12 214 ALA A O 1
ATOM 1558 N N . ASP A 1 215 ? -15.422 -10.377 29.538 1.00 88.69 215 ASP A N 1
ATOM 1559 C CA . ASP A 1 215 ? -14.656 -9.676 30.574 1.00 88.69 215 ASP A CA 1
ATOM 1560 C C . ASP A 1 215 ? -14.438 -8.176 30.271 1.00 88.69 215 ASP A C 1
ATOM 1562 O O . ASP A 1 215 ? -13.814 -7.461 31.057 1.00 88.69 215 ASP A O 1
ATOM 1566 N N . GLY A 1 216 ? -14.963 -7.688 29.142 1.00 86.75 216 GLY A N 1
ATOM 1567 C CA . GLY A 1 216 ? -14.880 -6.299 28.702 1.00 86.75 216 GLY A CA 1
ATOM 1568 C C . GLY A 1 216 ? -13.612 -5.943 27.919 1.00 86.75 216 GLY A C 1
ATOM 1569 O O . GLY A 1 216 ? -13.501 -4.796 27.465 1.00 86.75 216 GLY A O 1
ATOM 1570 N N . ARG A 1 217 ? -12.664 -6.871 27.721 1.00 89.31 217 ARG A N 1
ATOM 1571 C CA . ARG A 1 217 ? -11.461 -6.622 26.909 1.00 89.31 217 ARG A CA 1
ATOM 1572 C C . ARG A 1 217 ? -11.807 -6.569 25.426 1.00 89.31 217 ARG A C 1
ATOM 1574 O O . ARG A 1 217 ? -12.578 -7.381 24.934 1.00 89.31 217 ARG A O 1
ATOM 1581 N N . VAL A 1 218 ? -11.209 -5.621 24.705 1.00 92.75 218 VAL A N 1
ATOM 1582 C CA . VAL A 1 218 ? -11.299 -5.559 23.238 1.00 92.75 218 VAL A CA 1
ATOM 1583 C C . VAL A 1 218 ? -10.501 -6.717 22.648 1.00 92.75 218 VAL A C 1
ATOM 1585 O O . VAL A 1 218 ? -9.317 -6.852 22.963 1.00 92.75 218 VAL A O 1
ATOM 1588 N N . HIS A 1 219 ? -11.134 -7.506 21.784 1.00 93.25 219 HIS A N 1
ATOM 1589 C CA . HIS A 1 219 ? -10.532 -8.701 21.193 1.00 93.25 219 HIS A CA 1
ATOM 1590 C C . HIS A 1 219 ? -10.563 -8.700 19.668 1.00 93.25 219 HIS A C 1
ATOM 1592 O O . HIS A 1 219 ? -9.607 -9.149 19.048 1.00 93.25 219 HIS A O 1
ATOM 1598 N N . THR A 1 220 ? -11.608 -8.168 19.038 1.00 95.88 220 THR A N 1
ATOM 1599 C CA . THR A 1 220 ? -11.733 -8.215 17.574 1.00 95.88 220 THR A CA 1
ATOM 1600 C C . THR A 1 220 ? -11.841 -6.816 16.995 1.00 95.88 220 THR A C 1
ATOM 1602 O O . THR A 1 220 ? -12.525 -5.962 17.550 1.00 95.88 220 THR A O 1
ATOM 1605 N N . LEU A 1 221 ? -11.169 -6.599 15.869 1.00 96.25 221 LEU A N 1
ATOM 1606 C CA . LEU A 1 221 ? -11.321 -5.460 14.976 1.00 96.25 221 LEU A CA 1
ATOM 1607 C C . LEU A 1 221 ? -12.027 -5.936 13.701 1.00 96.25 221 LEU A C 1
ATOM 1609 O O . LEU A 1 221 ? -11.566 -6.867 13.040 1.00 96.25 221 LEU A O 1
ATOM 1613 N N . ARG A 1 222 ? -13.112 -5.261 13.332 1.00 95.75 222 ARG A N 1
ATOM 1614 C CA . ARG A 1 222 ? -13.817 -5.403 12.056 1.00 95.75 222 ARG A CA 1
ATOM 1615 C C . ARG A 1 222 ? -13.630 -4.137 11.235 1.00 95.75 222 ARG A C 1
ATOM 1617 O O . ARG A 1 222 ? -13.794 -3.037 11.764 1.00 95.75 222 ARG A O 1
ATOM 1624 N N . VAL A 1 223 ? -13.324 -4.290 9.952 1.00 92.19 223 VAL A N 1
ATOM 1625 C CA . VAL A 1 223 ? -13.192 -3.182 9.000 1.00 92.19 223 VAL A CA 1
ATOM 1626 C C . VAL A 1 223 ? -14.107 -3.447 7.809 1.00 92.19 223 VAL A C 1
ATOM 1628 O O . VAL A 1 223 ? -13.797 -4.284 6.956 1.00 92.19 223 VAL A O 1
ATOM 1631 N N . GLY A 1 224 ? -15.246 -2.749 7.774 1.00 85.50 224 GLY A N 1
ATOM 1632 C CA . GLY A 1 224 ? -16.334 -3.026 6.835 1.00 85.50 224 GLY A CA 1
ATOM 1633 C C . GLY A 1 224 ? -16.682 -4.517 6.786 1.00 85.50 224 GLY A C 1
ATOM 1634 O O . GLY A 1 224 ? -16.631 -5.212 7.802 1.00 85.50 224 GLY A O 1
ATOM 1635 N N . ASP A 1 225 ? -16.947 -5.008 5.577 1.00 82.44 225 ASP A N 1
ATOM 1636 C CA . ASP A 1 225 ? -17.110 -6.439 5.286 1.00 82.44 225 ASP A CA 1
ATOM 1637 C C . ASP A 1 225 ? -15.795 -7.091 4.805 1.00 82.44 225 ASP A C 1
ATOM 1639 O O . ASP A 1 225 ? -15.782 -8.229 4.338 1.00 82.44 225 ASP A O 1
ATOM 1643 N N . HIS A 1 226 ? -14.679 -6.359 4.872 1.00 75.56 226 HIS A N 1
ATOM 1644 C CA . HIS A 1 226 ? -13.447 -6.683 4.148 1.00 75.56 226 HIS A CA 1
ATOM 1645 C C . HIS A 1 226 ? -12.418 -7.419 4.998 1.00 75.56 226 HIS A C 1
ATOM 1647 O O . HIS A 1 226 ? -11.655 -8.230 4.474 1.00 75.56 226 HIS A O 1
ATOM 1653 N N . LEU A 1 227 ? -12.358 -7.120 6.297 1.00 91.69 227 LEU A N 1
ATOM 1654 C CA . LEU A 1 227 ? -11.311 -7.642 7.163 1.00 91.69 227 LEU A CA 1
ATOM 1655 C C . LEU A 1 227 ? -11.803 -7.826 8.598 1.00 91.69 227 LEU A C 1
ATOM 1657 O O . LEU A 1 227 ? -12.479 -6.972 9.174 1.00 91.69 227 LEU A O 1
ATOM 1661 N N . SER A 1 228 ? -11.408 -8.954 9.178 1.00 93.88 228 SER A N 1
ATOM 1662 C CA . SER A 1 228 ? -11.545 -9.259 10.596 1.00 93.88 228 SER A CA 1
ATOM 1663 C C . SER A 1 228 ? -10.169 -9.570 11.153 1.00 93.88 228 SER A C 1
ATOM 1665 O O . SER A 1 228 ? -9.433 -10.347 10.551 1.00 93.88 228 SER A O 1
ATOM 1667 N N . ALA A 1 229 ? -9.831 -8.989 12.297 1.00 94.00 229 ALA A N 1
ATOM 1668 C CA . ALA A 1 229 ? -8.556 -9.219 12.953 1.00 94.00 229 ALA A CA 1
ATOM 1669 C C . ALA A 1 229 ? -8.730 -9.375 14.466 1.00 94.00 229 ALA A C 1
ATOM 1671 O O . ALA A 1 229 ? -9.632 -8.786 15.059 1.00 94.00 229 ALA A O 1
ATOM 1672 N N . VAL A 1 230 ? -7.874 -10.175 15.091 1.00 94.94 230 VAL A N 1
ATOM 1673 C CA . VAL A 1 230 ? -7.994 -10.607 16.486 1.00 94.94 230 VAL A CA 1
ATOM 1674 C C . VAL A 1 230 ? -6.745 -10.231 17.273 1.00 94.94 230 VAL A C 1
ATOM 1676 O O . VAL A 1 230 ? -5.633 -10.439 16.800 1.00 94.94 230 VAL A O 1
ATOM 1679 N N . ARG A 1 231 ? -6.932 -9.667 18.462 1.00 89.19 231 ARG A N 1
ATOM 1680 C CA . ARG A 1 231 ? -5.875 -9.175 19.346 1.00 89.19 231 ARG A CA 1
ATOM 1681 C C . ARG A 1 231 ? -5.304 -10.247 20.265 1.00 89.19 231 ARG A C 1
ATOM 1683 O O . ARG A 1 231 ? -6.110 -11.016 20.836 1.00 89.19 231 ARG A O 1
#

Sequence (231 aa):
MPPVTPLALSLAALTAFAPLATAQVQLASAPVAAHTIEAPGRTAYAGLYATDGGMVEVRDARGGLVIVAHGAEIASALAPLATTDAALDARTEALLDSWTLDDLATIVQAVRPSQREVAAASFAAYRAALVRGRGAVVAGSVIGTFEQTDGRPVTLVQMLFERGAEWASFVWDESGDLVTITRGLSPVIVGTAQATGADTYRAQDQPLAFEREADGRVHTLRVGDHLSAVR

pLDDT: mean 82.14, std 21.55, range [28.62, 97.25]

Radius of gyration: 26.75 Å; Cα contacts (8 Å, |Δi|>4): 419; chains: 1; bounding box: 70×64×74 Å